Protein AF-A0A820BGX7-F1 (afdb_monomer)

Foldseek 3Di:
DDPVPDDDDDDDPDDDDPPPCQQVCCSVCCVLVVPSDLGAPPPPDPDHDDNVVSLLPSCVDPVNPQQLPPVNVVVSLVVVLVVLLVVQLVVLCPDPCNVVLVVLLVPDDPVNVVVVVVCVVVVNDDPPDSPNVVSVVVSCLRSQCRRPPGPSVVVVLVVVVVVCCVVQNAFPDKDKADDPLLPDPQLVVLLVPDADPVDHDPVPDDDSVVSLVSNVSRVVSLVVSVVVVVVCCCVCCVCVQVVHHWPDKRWDWDQDPSGHIMIIMGTRHPPPQDPVNVVVQCVDPVSVVVVVVVCVVPPDDDPPVPPPPPPPDDDPDDDDDDDD

Sequence (324 aa):
MDIENVYLIPHSSKPINEYFNPKLLTGLYPTLFCYGRGAPEDQSRPVQIKLKEHIRYLLSYNDRRFETSHSFIFVVFNLLQRRDACFHAQLIATKPYFQSSADEILSLNSKDIETALDNNSKRVYNSASNNALNKLLQHIKTIGGRVMGSAYSRTALRTKIHALIYNQGLPGIFLTLNPADIHSPVALYFAGVKIDLDNIQNGQLMDTYKRAEIIASHPVATAKFFHVLITNILDTMIIGGVLGPVKAYFGTVESQGRGSLHLHLLIWLDHDMKPADMKQKIQNADFREKLKAYLEDIIKEDLDEFKDKQVFENLNGIKHFVFI

Solvent-accessible surface area (backbone atoms only — not comparable to full-atom values): 19485 Å² total; per-residue (Å²): 133,83,75,88,80,72,83,84,78,87,82,70,96,65,85,78,70,79,71,97,37,47,58,51,62,25,69,76,33,44,88,80,19,77,81,66,53,89,43,61,68,50,81,87,50,95,67,90,62,58,59,71,60,45,50,56,47,46,45,62,36,92,84,39,68,47,37,60,31,63,68,55,52,53,51,54,51,50,49,51,40,50,50,44,33,51,53,43,45,50,62,49,63,71,38,92,67,30,62,65,54,48,58,41,41,66,69,60,50,72,67,60,52,52,52,52,53,52,29,58,77,68,70,52,84,73,84,81,73,54,63,37,59,51,51,47,51,50,52,50,42,59,28,33,38,67,18,83,90,32,77,35,25,54,50,51,52,52,51,52,53,51,52,46,34,72,74,71,43,75,63,74,42,82,48,74,52,68,72,61,55,63,78,31,70,66,29,40,39,54,54,67,48,93,67,58,85,93,66,75,54,82,88,73,61,70,56,69,66,60,33,40,54,50,48,68,55,23,52,50,28,42,52,49,40,50,50,55,54,51,52,49,45,44,55,57,36,46,69,58,32,75,81,39,57,64,73,48,72,52,75,49,80,46,68,46,100,88,66,52,63,29,37,44,34,40,30,27,59,66,69,87,75,44,75,66,52,51,62,55,47,57,70,39,66,69,53,39,54,52,51,48,55,49,48,64,69,69,66,72,85,85,60,71,90,60,71,82,66,76,75,83,78,90,67,86,93,65,94,74,90,77,87,129

InterPro domains:
  IPR025476 Helitron helicase-like domain [PF14214] (54-267)

pLDDT: mean 85.68, std 14.92, range [28.53, 97.25]

Nearest PDB structures (foldseek):
  5l10-assembly3_F  TM=3.804E-01  e=6.816E+00  Burkholderia cenocepacia J2315

Organism: NCBI:txid392033

Secondary structure (DSSP, 8-state):
--GGG-------SSPPP-TT-TTHHHHH-TTTSTTS---TT-TT-SS---HHHHHHHHHT-TT-TTTS-HHHHHHHHHHHHHHHHHHHHHHHHTSTTHHHHHHHHHT--HHHHHHHHHHHHTT---SS--HHHHHHHHHHHHHHTTSTT-HHHHHHHHHHHHHHHHHH-S-SEEEEE---GGG-HHHHHHTT----SSS--GGGSPPHHHHHHHHHH-HHHHHHHHHHHHHHIIIIIITTTTTS-EEEEEEEEEE-TTS-EEEEEEEEES----HHHHHHHTTSHHHHHHHHHHHHHH-----HHHHS-------TT-------

Radius of gyration: 27.33 Å; Cα contacts (8 Å, |Δi|>4): 264; chains: 1; bounding box: 62×66×70 Å

Structure (mmCIF, N/CA/C/O backbone):
data_AF-A0A820BGX7-F1
#
_entry.id   AF-A0A820BGX7-F1
#
loop_
_atom_site.group_PDB
_atom_site.id
_atom_site.type_symbol
_atom_site.label_atom_id
_atom_site.label_alt_id
_atom_site.label_comp_id
_atom_site.label_asym_id
_atom_site.label_entity_id
_atom_site.label_seq_id
_atom_site.pdbx_PDB_ins_code
_atom_site.Cartn_x
_atom_site.Cartn_y
_atom_site.Cartn_z
_atom_site.occupancy
_atom_site.B_iso_or_equiv
_atom_site.auth_seq_id
_atom_site.auth_comp_id
_atom_site.auth_asym_id
_atom_site.auth_atom_id
_atom_site.pdbx_PDB_model_num
ATOM 1 N N . MET A 1 1 ? 37.227 -29.502 -13.966 1.00 48.91 1 MET A N 1
ATOM 2 C CA . MET A 1 1 ? 36.048 -28.677 -13.635 1.00 48.91 1 MET A CA 1
ATOM 3 C C . MET A 1 1 ? 35.120 -28.785 -14.821 1.00 48.91 1 MET A C 1
ATOM 5 O O . MET A 1 1 ? 35.462 -28.259 -15.873 1.00 48.91 1 MET A O 1
ATOM 9 N N . ASP A 1 2 ? 34.042 -29.551 -14.678 1.00 47.25 2 ASP A N 1
ATOM 10 C CA . ASP A 1 2 ? 33.074 -29.772 -15.751 1.00 47.25 2 ASP A CA 1
ATOM 11 C C . ASP A 1 2 ? 32.394 -28.456 -16.132 1.00 47.25 2 ASP A C 1
ATOM 13 O O . ASP A 1 2 ? 31.824 -27.757 -15.296 1.00 47.25 2 ASP A O 1
ATOM 17 N N . ILE A 1 3 ? 32.491 -28.114 -17.415 1.00 56.34 3 ILE A N 1
ATOM 18 C CA . ILE A 1 3 ? 31.958 -26.885 -18.023 1.00 56.34 3 ILE A CA 1
ATOM 19 C C . ILE A 1 3 ? 30.420 -26.966 -18.179 1.00 56.34 3 ILE A C 1
ATOM 21 O O . ILE A 1 3 ? 29.776 -25.987 -18.542 1.00 56.34 3 ILE A O 1
ATOM 25 N N . GLU A 1 4 ? 29.798 -28.102 -17.848 1.00 59.25 4 GLU A N 1
ATOM 26 C CA . GLU A 1 4 ? 28.379 -28.382 -18.121 1.00 59.25 4 GLU A CA 1
ATOM 27 C C . GLU A 1 4 ? 27.366 -27.571 -17.289 1.00 59.25 4 GLU A C 1
ATOM 29 O O . GLU A 1 4 ? 26.179 -27.614 -17.591 1.00 59.25 4 GLU A O 1
ATOM 34 N N . ASN A 1 5 ? 27.793 -26.772 -16.302 1.00 67.94 5 ASN A N 1
ATOM 35 C CA . ASN A 1 5 ? 26.886 -25.982 -15.451 1.00 67.94 5 ASN A CA 1
ATOM 36 C C . ASN A 1 5 ? 27.262 -24.491 -15.336 1.00 67.94 5 ASN A C 1
ATOM 38 O O . ASN A 1 5 ? 27.080 -23.880 -14.282 1.00 67.94 5 ASN A O 1
ATOM 42 N N . VAL A 1 6 ? 27.789 -23.877 -16.400 1.00 71.50 6 VAL A N 1
ATOM 43 C CA . VAL A 1 6 ? 28.055 -22.426 -16.423 1.00 71.50 6 VAL A CA 1
ATOM 44 C C . VAL A 1 6 ? 26.961 -21.694 -17.201 1.00 71.50 6 VAL A C 1
ATOM 46 O O . VAL A 1 6 ? 26.914 -21.734 -18.429 1.00 71.50 6 VAL A O 1
ATOM 49 N N . TYR A 1 7 ? 26.096 -20.971 -16.486 1.00 68.94 7 TYR A N 1
ATOM 50 C CA . TYR A 1 7 ? 25.137 -20.047 -17.095 1.00 68.94 7 TYR A CA 1
ATOM 51 C C . TYR A 1 7 ? 25.809 -18.693 -17.342 1.00 68.94 7 TYR A C 1
ATOM 53 O O . TYR A 1 7 ? 26.076 -17.938 -16.408 1.00 68.94 7 TYR A O 1
ATOM 61 N N . LEU A 1 8 ? 26.069 -18.364 -18.608 1.00 70.62 8 LEU A N 1
ATOM 62 C CA . LEU A 1 8 ? 26.501 -17.024 -19.001 1.00 70.62 8 LEU A CA 1
ATOM 63 C C . LEU A 1 8 ? 25.273 -16.113 -19.095 1.00 70.62 8 LEU A C 1
ATOM 65 O O . LEU A 1 8 ? 24.414 -16.312 -19.952 1.00 70.62 8 LEU A O 1
ATOM 69 N N . ILE A 1 9 ? 25.200 -15.107 -18.222 1.00 70.31 9 ILE A N 1
ATOM 70 C CA . ILE A 1 9 ? 24.173 -14.059 -18.268 1.00 70.31 9 ILE A CA 1
ATOM 71 C C . ILE A 1 9 ? 24.814 -12.813 -18.899 1.00 70.31 9 ILE A C 1
ATOM 73 O O . ILE A 1 9 ? 25.458 -12.036 -18.191 1.00 70.31 9 ILE A O 1
ATOM 77 N N . PRO A 1 10 ? 24.709 -12.617 -20.226 1.00 71.94 10 PRO A N 1
ATOM 78 C CA . PRO A 1 10 ? 25.295 -11.456 -20.881 1.00 71.94 10 PRO A CA 1
ATOM 79 C C . PRO A 1 10 ? 24.573 -10.177 -20.445 1.00 71.94 10 PRO A C 1
ATOM 81 O O . PRO A 1 10 ? 23.343 -10.120 -20.423 1.00 71.94 10 PRO A O 1
ATOM 84 N N . HIS A 1 11 ? 25.337 -9.127 -20.145 1.00 76.12 11 HIS A N 1
ATOM 85 C CA . HIS A 1 11 ? 24.802 -7.793 -19.884 1.00 76.12 11 HIS A CA 1
ATOM 86 C C . HIS A 1 11 ? 25.172 -6.829 -21.018 1.00 76.12 11 HIS A C 1
ATOM 88 O O . HIS A 1 11 ? 26.242 -6.921 -21.618 1.00 76.12 11 HIS A O 1
ATOM 94 N N . SER A 1 12 ? 24.288 -5.874 -21.305 1.00 82.62 12 SER A N 1
ATOM 95 C CA . SER A 1 12 ? 24.558 -4.766 -22.225 1.00 82.62 12 SER A CA 1
ATOM 96 C C . SER A 1 12 ? 24.722 -3.469 -21.439 1.00 82.62 12 SER A C 1
ATOM 98 O O . SER A 1 12 ? 24.064 -3.277 -20.421 1.00 82.62 12 SER A O 1
ATOM 100 N N . SER A 1 13 ? 25.558 -2.552 -21.929 1.00 88.44 13 SER A N 1
ATOM 101 C CA . SER A 1 13 ? 25.602 -1.171 -21.428 1.00 88.44 13 SER A CA 1
ATOM 102 C C . SER A 1 13 ? 24.375 -0.352 -21.845 1.00 88.44 13 SER A C 1
ATOM 104 O O . SER A 1 13 ? 24.143 0.728 -21.306 1.00 88.44 13 SER A O 1
ATOM 106 N N . LYS A 1 14 ? 23.576 -0.851 -22.800 1.00 88.50 14 LYS A N 1
ATOM 107 C CA . LYS A 1 14 ? 22.331 -0.214 -23.228 1.00 88.50 14 LYS A CA 1
ATOM 108 C C . LYS A 1 14 ? 21.166 -0.731 -22.376 1.00 88.50 14 LYS A C 1
ATOM 110 O O . LYS A 1 14 ? 20.892 -1.933 -22.417 1.00 88.50 14 LYS A O 1
ATOM 115 N N . PRO A 1 15 ? 20.459 0.141 -21.635 1.00 83.69 15 PRO A N 1
ATOM 116 C CA . PRO A 1 15 ? 19.282 -0.272 -20.888 1.00 83.69 15 PRO A CA 1
ATOM 117 C C . PRO A 1 15 ? 18.187 -0.748 -21.847 1.00 83.69 15 PRO A C 1
ATOM 119 O O . PRO A 1 15 ? 17.974 -0.176 -22.918 1.00 83.69 15 PRO A O 1
ATOM 122 N N . ILE A 1 16 ? 17.485 -1.804 -21.451 1.00 85.00 16 ILE A N 1
ATOM 123 C CA . ILE A 1 16 ? 16.357 -2.344 -22.207 1.00 85.00 16 ILE A CA 1
ATOM 124 C C . ILE A 1 16 ? 15.096 -1.552 -21.854 1.00 85.00 16 ILE A C 1
ATOM 126 O O . ILE A 1 16 ? 14.829 -1.281 -20.684 1.00 85.00 16 ILE A O 1
ATOM 130 N N . ASN A 1 17 ? 14.300 -1.210 -22.868 1.00 86.31 17 ASN A N 1
ATOM 131 C CA . ASN A 1 17 ? 12.995 -0.599 -22.651 1.00 86.31 17 ASN A CA 1
ATOM 132 C C . ASN A 1 17 ? 12.029 -1.620 -22.021 1.00 86.31 17 ASN A C 1
ATOM 134 O O . ASN A 1 17 ? 11.875 -2.739 -22.517 1.00 86.31 17 ASN A O 1
ATOM 138 N N . GLU A 1 18 ? 11.384 -1.228 -20.924 1.00 86.50 18 GLU A N 1
ATOM 139 C CA . GLU A 1 18 ? 10.386 -2.047 -20.233 1.00 86.50 18 GLU A CA 1
ATOM 140 C C . GLU A 1 18 ? 8.985 -1.981 -20.855 1.00 86.50 18 GLU A C 1
ATOM 142 O O . GLU A 1 18 ? 8.134 -2.824 -20.565 1.00 86.50 18 GLU A O 1
ATOM 147 N N . TYR A 1 19 ? 8.715 -0.970 -21.679 1.00 85.31 19 TYR A N 1
ATOM 148 C CA . TYR A 1 19 ? 7.462 -0.842 -22.413 1.00 85.31 19 TYR A CA 1
ATOM 149 C C . TYR A 1 19 ? 7.485 -1.739 -23.641 1.00 85.31 19 TYR A C 1
ATOM 151 O O . TYR A 1 19 ? 8.503 -1.850 -24.322 1.00 85.31 19 TYR A O 1
ATOM 159 N N . PHE A 1 20 ? 6.337 -2.355 -23.934 1.00 83.44 20 PHE A N 1
ATOM 160 C CA . PHE A 1 20 ? 6.148 -3.209 -25.112 1.00 83.44 20 PHE A CA 1
ATOM 161 C C . PHE A 1 20 ? 7.163 -4.361 -25.212 1.00 83.44 20 PHE A C 1
ATOM 163 O O . PHE A 1 20 ? 7.453 -4.849 -26.302 1.00 83.44 20 PHE A O 1
ATOM 170 N N . ASN A 1 21 ? 7.689 -4.813 -24.071 1.00 88.94 21 ASN A N 1
ATOM 171 C CA . ASN A 1 21 ? 8.665 -5.890 -23.994 1.00 88.94 21 ASN A CA 1
ATOM 172 C C . ASN A 1 21 ? 8.107 -7.081 -23.193 1.00 88.94 21 ASN A C 1
ATOM 174 O O . ASN A 1 21 ? 8.446 -7.254 -22.019 1.00 88.94 21 ASN A O 1
ATOM 178 N N . PRO A 1 22 ? 7.272 -7.936 -23.815 1.00 86.56 22 PRO A N 1
ATOM 179 C CA . PRO A 1 22 ? 6.656 -9.076 -23.131 1.00 86.56 22 PRO A CA 1
ATOM 180 C C . PRO A 1 22 ? 7.679 -10.123 -22.657 1.00 86.56 22 PRO A C 1
ATOM 182 O O . PRO A 1 22 ? 7.372 -10.943 -21.796 1.00 86.56 22 PRO A O 1
ATOM 185 N N . LYS A 1 23 ? 8.911 -10.091 -23.185 1.00 89.44 23 LYS A N 1
ATOM 186 C CA . LYS A 1 23 ? 9.995 -11.013 -22.815 1.00 89.44 23 LYS A CA 1
ATOM 187 C C . LYS A 1 23 ? 10.830 -10.528 -21.627 1.00 89.44 23 LYS A C 1
ATOM 189 O O . LYS A 1 23 ? 11.696 -11.268 -21.162 1.00 89.44 23 LYS A O 1
ATOM 194 N N . LEU A 1 24 ? 10.594 -9.310 -21.130 1.00 91.44 24 LEU A N 1
ATOM 195 C CA . LEU A 1 24 ? 11.401 -8.715 -20.065 1.00 91.44 24 LEU A CA 1
ATOM 196 C C . LEU A 1 24 ? 11.386 -9.583 -18.801 1.00 91.44 24 LEU A C 1
ATOM 198 O O . LEU A 1 24 ? 12.433 -10.024 -18.340 1.00 91.44 24 LEU A O 1
ATOM 202 N N . LEU A 1 25 ? 10.199 -9.862 -18.255 1.00 93.81 25 LEU A N 1
ATOM 203 C CA . LEU A 1 25 ? 10.081 -10.598 -16.993 1.00 93.81 25 LEU A CA 1
ATOM 204 C C . LEU A 1 25 ? 10.464 -12.075 -17.140 1.00 93.81 25 LEU A C 1
ATOM 206 O O . LEU A 1 25 ? 11.062 -12.630 -16.224 1.00 93.81 25 LEU A O 1
ATOM 210 N N . THR A 1 26 ? 10.198 -12.692 -18.295 1.00 93.81 26 THR A N 1
ATOM 211 C CA . THR A 1 26 ? 10.649 -14.065 -18.568 1.00 93.81 26 THR A CA 1
ATOM 212 C C . THR A 1 26 ? 12.170 -14.166 -18.661 1.00 93.81 26 THR A C 1
ATOM 214 O O . THR A 1 26 ? 12.731 -15.173 -18.251 1.00 93.81 26 THR A O 1
ATOM 217 N N . GLY A 1 27 ? 12.838 -13.130 -19.186 1.00 90.56 27 GLY A N 1
ATOM 218 C CA . GLY A 1 27 ? 14.298 -13.071 -19.271 1.00 90.56 27 GLY A CA 1
ATOM 219 C C . GLY A 1 27 ? 14.973 -12.725 -17.943 1.00 90.56 27 GLY A C 1
ATOM 220 O O . GLY A 1 27 ? 16.037 -13.255 -17.650 1.00 90.56 27 GLY A O 1
ATOM 221 N N . LEU A 1 28 ? 14.349 -11.871 -17.123 1.00 91.38 28 LEU A N 1
ATOM 222 C CA . LEU A 1 28 ? 14.862 -11.504 -15.797 1.00 91.38 28 LEU A CA 1
ATOM 223 C C . LEU A 1 28 ? 14.692 -12.622 -14.761 1.00 91.38 28 LEU A C 1
ATOM 225 O O . LEU A 1 28 ? 15.511 -12.744 -13.855 1.00 91.38 28 LEU A O 1
ATOM 229 N N . TYR A 1 29 ? 13.634 -13.426 -14.885 1.00 94.56 29 TYR A N 1
ATOM 230 C CA . TYR A 1 29 ? 13.277 -14.450 -13.904 1.00 94.56 29 TYR A CA 1
ATOM 231 C C . TYR A 1 29 ? 13.054 -15.820 -14.556 1.00 94.56 29 TYR A C 1
ATOM 233 O O . TYR A 1 29 ? 11.943 -16.357 -14.488 1.00 94.56 29 TYR A O 1
ATOM 241 N N . PRO A 1 30 ? 14.089 -16.429 -15.163 1.00 92.75 30 PRO A N 1
ATOM 242 C CA . PRO A 1 30 ? 13.958 -17.734 -15.810 1.00 92.75 30 PRO A CA 1
ATOM 243 C C . PRO A 1 30 ? 13.528 -18.836 -14.830 1.00 92.75 30 PRO A C 1
ATOM 245 O O . PRO A 1 30 ? 12.822 -19.756 -15.223 1.00 92.75 30 PRO A O 1
ATOM 248 N N . THR A 1 31 ? 13.864 -18.720 -13.542 1.00 92.75 31 THR A N 1
ATOM 249 C CA . THR A 1 31 ? 13.429 -19.656 -12.488 1.00 92.75 31 THR A CA 1
ATOM 250 C C . THR A 1 31 ? 11.962 -19.489 -12.081 1.00 92.75 31 THR A C 1
ATOM 252 O O . THR A 1 31 ? 11.361 -20.425 -11.559 1.00 92.75 31 THR A O 1
ATOM 255 N N . LEU A 1 32 ? 11.358 -18.321 -12.328 1.00 95.94 32 LEU A N 1
ATOM 256 C CA . LEU A 1 32 ? 9.926 -18.088 -12.099 1.00 95.94 32 LEU A CA 1
ATOM 257 C C . LEU A 1 32 ? 9.097 -18.378 -13.357 1.00 95.94 32 LEU A C 1
ATOM 259 O O . LEU A 1 32 ? 7.946 -18.80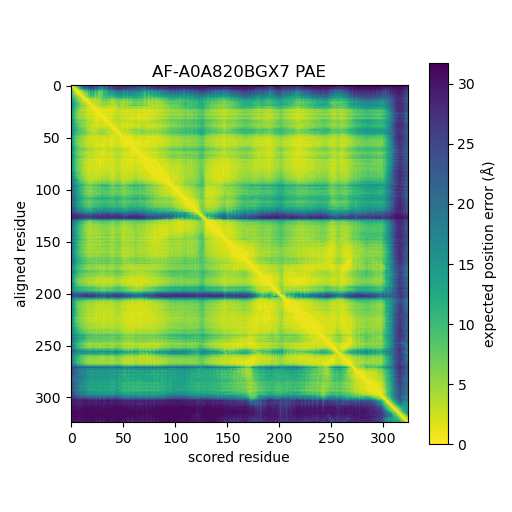2 -13.264 1.00 95.94 32 LEU A O 1
ATOM 263 N N . PHE A 1 33 ? 9.684 -18.188 -14.540 1.00 94.75 33 PHE A N 1
ATOM 264 C CA . PHE A 1 33 ? 9.062 -18.423 -15.842 1.00 94.75 33 PHE A CA 1
ATOM 265 C C . PHE A 1 33 ? 9.834 -19.485 -16.639 1.00 94.75 33 PHE A C 1
ATOM 267 O O . PHE A 1 33 ? 10.311 -19.210 -17.738 1.00 94.75 33 PHE A O 1
ATOM 274 N N . CYS A 1 34 ? 9.921 -20.711 -16.111 1.00 91.25 34 CYS A N 1
ATOM 275 C CA . CYS A 1 34 ? 10.789 -21.786 -16.628 1.00 91.25 34 CYS A CA 1
ATOM 276 C C . CYS A 1 34 ? 10.609 -22.123 -18.117 1.00 91.25 34 CYS A C 1
ATOM 278 O O . CYS A 1 34 ? 11.535 -22.607 -18.758 1.00 91.25 34 CYS A O 1
ATOM 280 N N . TYR A 1 35 ? 9.430 -21.861 -18.683 1.00 90.94 35 TYR A N 1
ATOM 281 C CA . TYR A 1 35 ? 9.126 -22.121 -20.095 1.00 90.94 35 TYR A CA 1
ATOM 282 C C . TYR A 1 35 ? 9.244 -20.879 -20.990 1.00 90.94 35 TYR A C 1
ATOM 284 O O . TYR A 1 35 ? 8.817 -20.910 -22.144 1.00 90.94 35 TYR A O 1
ATOM 292 N N . GLY A 1 36 ? 9.744 -19.756 -20.461 1.00 90.31 36 GLY A N 1
ATOM 293 C CA . GLY A 1 36 ? 9.825 -18.482 -21.179 1.00 90.31 36 GLY A CA 1
ATOM 294 C C . GLY A 1 36 ? 8.457 -17.902 -21.563 1.00 90.31 36 GLY A C 1
ATOM 295 O O . GLY A 1 36 ? 8.355 -17.143 -22.523 1.00 90.31 36 GLY A O 1
ATOM 296 N N . ARG A 1 37 ? 7.391 -18.293 -20.852 1.00 90.62 37 ARG A N 1
ATOM 297 C CA . ARG A 1 37 ? 5.992 -17.916 -21.115 1.00 90.62 37 ARG A CA 1
ATOM 298 C C . ARG A 1 37 ? 5.263 -17.615 -19.811 1.00 90.62 37 ARG A C 1
ATOM 300 O O . ARG A 1 37 ? 5.737 -17.960 -18.731 1.00 90.62 37 ARG A O 1
ATOM 307 N N . GLY A 1 38 ? 4.085 -17.004 -19.917 1.00 90.00 38 GLY A N 1
ATOM 308 C CA . GLY A 1 38 ? 3.211 -16.768 -18.767 1.00 90.00 38 GLY A CA 1
ATOM 309 C C . GLY A 1 38 ? 3.459 -15.448 -18.035 1.00 90.00 38 GLY A C 1
ATOM 310 O O . GLY A 1 38 ? 2.713 -15.140 -17.111 1.00 90.00 38 GLY A O 1
ATOM 311 N N . ALA A 1 39 ? 4.423 -14.637 -18.472 1.00 93.50 39 ALA A N 1
ATOM 312 C CA . ALA A 1 39 ? 4.613 -13.288 -17.951 1.00 93.50 39 ALA A CA 1
ATOM 313 C C . ALA A 1 39 ? 3.440 -12.346 -18.306 1.00 93.50 39 ALA A C 1
ATOM 315 O O . ALA A 1 39 ? 2.635 -12.639 -19.201 1.00 93.50 39 ALA A O 1
ATOM 316 N N . PRO A 1 40 ? 3.310 -11.212 -17.594 1.00 93.19 40 PRO A N 1
ATOM 317 C CA . PRO A 1 40 ? 2.419 -10.127 -17.974 1.00 93.19 40 PRO A CA 1
ATOM 318 C C . PRO A 1 40 ? 2.604 -9.640 -19.406 1.00 93.19 40 PRO A C 1
ATOM 320 O O . PRO A 1 40 ? 3.689 -9.726 -19.966 1.00 93.19 40 PRO A O 1
ATOM 323 N N . GLU A 1 41 ? 1.515 -9.112 -19.972 1.00 89.81 41 GLU A N 1
ATOM 324 C CA . GLU A 1 41 ? 1.500 -8.484 -21.304 1.00 89.81 41 GLU A CA 1
ATOM 325 C C . GLU A 1 41 ? 1.852 -9.425 -22.468 1.00 89.81 41 GLU A C 1
ATOM 327 O O . GLU A 1 41 ? 2.127 -8.974 -23.577 1.00 89.81 41 GLU A O 1
ATOM 332 N N . ASP A 1 42 ? 1.785 -10.737 -22.235 1.00 88.62 42 ASP A N 1
ATOM 333 C CA . ASP A 1 42 ? 1.870 -11.752 -23.278 1.00 88.62 42 ASP A CA 1
ATOM 334 C C . ASP A 1 42 ? 0.713 -11.593 -24.278 1.00 88.62 42 ASP A C 1
ATOM 336 O O . ASP A 1 42 ? -0.451 -11.859 -23.966 1.00 88.62 42 ASP A O 1
ATOM 340 N N . GLN A 1 43 ? 1.060 -11.150 -25.487 1.00 87.00 43 GLN A N 1
ATOM 341 C CA . GLN A 1 43 ? 0.129 -10.880 -26.583 1.00 87.00 43 GLN A CA 1
ATOM 342 C C . GLN A 1 43 ? -0.514 -12.152 -27.151 1.00 87.00 43 GLN A C 1
ATOM 344 O O . GLN A 1 43 ? -1.510 -12.054 -27.858 1.00 87.00 43 GLN A O 1
ATOM 349 N N . SER A 1 44 ? 0.022 -13.339 -26.844 1.00 87.44 44 SER A N 1
ATOM 350 C CA . SER A 1 44 ? -0.564 -14.611 -27.283 1.00 87.44 44 SER A CA 1
ATOM 351 C C . SER A 1 44 ? -1.799 -15.024 -26.474 1.00 87.44 44 SER A C 1
ATOM 353 O O . SER A 1 44 ? -2.489 -15.975 -26.842 1.00 87.44 44 SER A O 1
ATOM 355 N N . ARG A 1 45 ? -2.099 -14.330 -25.366 1.00 88.56 45 ARG A N 1
ATOM 356 C CA . ARG A 1 45 ? -3.251 -14.649 -24.515 1.00 88.56 45 ARG A CA 1
ATOM 357 C C . ARG A 1 45 ? -4.569 -14.305 -25.221 1.00 88.56 45 ARG A C 1
ATOM 359 O O . ARG A 1 45 ? -4.724 -13.168 -25.659 1.00 88.56 45 ARG A O 1
ATOM 366 N N . PRO A 1 46 ? -5.566 -15.215 -25.222 1.00 92.12 46 PRO A N 1
ATOM 367 C CA . PRO A 1 46 ? -6.885 -14.930 -25.795 1.00 92.12 46 PRO A CA 1
ATOM 368 C C . PRO A 1 46 ? -7.613 -13.770 -25.106 1.00 92.12 46 PRO A C 1
ATOM 370 O O . PRO A 1 46 ? -8.364 -13.036 -25.739 1.00 92.12 46 PRO A O 1
ATOM 373 N N . VAL A 1 47 ? -7.390 -13.608 -23.797 1.00 92.75 47 VAL A N 1
ATOM 374 C CA . VAL A 1 47 ? -7.985 -12.545 -22.983 1.00 92.75 47 VAL A CA 1
ATOM 375 C C . VAL A 1 47 ? -6.876 -11.661 -22.437 1.00 92.75 47 VAL A C 1
ATOM 377 O O . VAL A 1 47 ? -5.957 -12.133 -21.761 1.00 92.75 47 VAL A O 1
ATOM 380 N N . GLN A 1 48 ? -6.979 -10.361 -22.706 1.00 91.12 48 GLN A N 1
ATOM 381 C CA . GLN A 1 48 ? -6.043 -9.380 -22.180 1.00 91.12 48 GLN A CA 1
ATOM 382 C C . GLN A 1 48 ? -6.253 -9.202 -20.670 1.00 91.12 48 GLN A C 1
ATOM 384 O O . GLN A 1 48 ? -7.345 -8.874 -20.210 1.00 91.12 48 GLN A O 1
ATOM 389 N N . ILE A 1 49 ? -5.180 -9.370 -19.896 1.00 93.19 49 ILE A N 1
ATOM 390 C CA . ILE A 1 49 ? -5.176 -9.153 -18.445 1.00 93.19 49 ILE A CA 1
ATOM 391 C C . ILE A 1 49 ? -4.377 -7.886 -18.152 1.00 93.19 49 ILE A C 1
ATOM 393 O O . ILE A 1 49 ? -3.251 -7.725 -18.628 1.00 93.19 49 ILE A O 1
ATOM 397 N N . LYS A 1 50 ? -4.942 -6.985 -17.343 1.00 92.94 50 LYS A N 1
ATOM 398 C CA . LYS A 1 50 ? -4.236 -5.781 -16.886 1.00 92.94 50 LYS A CA 1
ATOM 399 C C . LYS A 1 50 ? -2.990 -6.175 -16.090 1.00 92.94 50 LYS A C 1
ATOM 401 O O . LYS A 1 50 ? -3.047 -7.068 -15.248 1.00 92.94 50 LYS A O 1
ATOM 406 N N . LEU A 1 51 ? -1.890 -5.451 -16.293 1.00 92.50 51 LEU A N 1
ATOM 407 C CA . LEU A 1 51 ? -0.604 -5.708 -15.634 1.00 92.50 51 LEU A CA 1
ATOM 408 C C . LEU A 1 51 ? -0.727 -5.885 -14.109 1.00 92.50 51 LEU A C 1
ATOM 410 O O . LEU A 1 51 ? -0.231 -6.872 -13.573 1.00 92.50 51 LEU A O 1
ATOM 414 N N . LYS A 1 52 ? -1.407 -4.952 -13.423 1.00 93.88 52 LYS A N 1
ATOM 415 C CA . LYS A 1 52 ? -1.590 -4.979 -11.959 1.00 93.88 52 LYS A CA 1
ATOM 416 C C . LYS A 1 52 ? -2.331 -6.244 -11.496 1.00 93.88 52 LYS A C 1
ATOM 418 O O . LYS A 1 52 ? -1.888 -6.889 -10.550 1.00 93.88 52 LYS A O 1
ATOM 423 N N . GLU A 1 53 ? -3.385 -6.643 -12.209 1.00 95.44 53 GLU A N 1
ATOM 424 C CA . GLU A 1 53 ? -4.149 -7.862 -11.904 1.00 95.44 53 GLU A CA 1
ATOM 425 C C . GLU A 1 53 ? -3.324 -9.126 -12.129 1.00 95.44 53 GLU A C 1
ATOM 427 O O . GLU A 1 53 ? -3.337 -10.045 -11.313 1.00 95.44 53 GLU A O 1
ATOM 432 N N . HIS A 1 54 ? -2.543 -9.159 -13.207 1.00 95.62 54 HIS A N 1
ATOM 433 C CA . HIS A 1 54 ? -1.695 -10.307 -13.482 1.00 95.62 54 HIS A CA 1
ATOM 434 C C . HIS A 1 54 ? -0.559 -10.433 -12.455 1.00 95.62 54 HIS A C 1
ATOM 436 O O . HIS A 1 54 ? -0.299 -11.530 -11.974 1.00 95.62 54 HIS A O 1
ATOM 442 N N . ILE A 1 55 ? 0.074 -9.329 -12.039 1.00 96.00 55 ILE A N 1
ATOM 443 C CA . ILE A 1 55 ? 1.061 -9.350 -10.945 1.00 96.00 55 ILE A CA 1
ATOM 444 C C . ILE A 1 55 ? 0.417 -9.859 -9.650 1.00 96.00 55 ILE A C 1
ATOM 446 O O . ILE A 1 55 ? 0.988 -10.726 -8.994 1.00 96.00 55 ILE A O 1
ATOM 450 N N . ARG A 1 56 ? -0.787 -9.386 -9.299 1.00 96.25 56 ARG A N 1
ATOM 451 C CA . ARG A 1 56 ? -1.533 -9.872 -8.125 1.00 96.25 56 ARG A CA 1
ATOM 452 C C . ARG A 1 56 ? -1.799 -11.381 -8.197 1.00 96.25 56 ARG A C 1
ATOM 454 O O . ARG A 1 56 ? -1.675 -12.064 -7.178 1.00 96.25 56 ARG A O 1
ATOM 461 N N . TYR A 1 57 ? -2.131 -11.895 -9.382 1.00 95.88 57 TYR A N 1
ATOM 462 C CA . TYR A 1 57 ? -2.266 -13.330 -9.628 1.00 95.88 57 TYR A CA 1
ATOM 463 C C . TYR A 1 57 ? -0.941 -14.076 -9.418 1.00 95.88 57 TYR A C 1
ATOM 465 O O . TYR A 1 57 ? -0.921 -15.053 -8.677 1.00 95.88 57 TYR A O 1
ATOM 473 N N . LEU A 1 58 ? 0.167 -13.599 -9.997 1.00 96.94 58 LEU A N 1
ATOM 474 C CA . LEU A 1 58 ? 1.484 -14.230 -9.841 1.00 96.94 58 LEU A CA 1
ATOM 475 C C . LEU A 1 58 ? 1.932 -14.247 -8.375 1.00 96.94 58 LEU A C 1
ATOM 477 O O . LEU A 1 58 ? 2.346 -15.282 -7.874 1.00 96.94 58 LEU A O 1
ATOM 481 N N . LEU A 1 59 ? 1.763 -13.147 -7.643 1.00 97.19 59 LEU A N 1
ATOM 482 C CA . LEU A 1 59 ? 2.040 -13.098 -6.202 1.00 97.19 59 LEU A CA 1
ATOM 483 C C . LEU A 1 59 ? 1.129 -14.027 -5.381 1.00 97.19 59 LEU A C 1
ATOM 485 O O . LEU A 1 59 ? 1.440 -14.349 -4.244 1.00 97.19 59 LEU A O 1
ATOM 489 N N . SER A 1 60 ? 0.006 -14.470 -5.948 1.00 94.69 60 SER A N 1
ATOM 490 C CA . SER A 1 60 ? -0.925 -15.422 -5.334 1.00 94.69 60 SER A CA 1
ATOM 491 C C . SER A 1 60 ? -0.804 -16.835 -5.900 1.00 94.69 60 SER A C 1
ATOM 493 O O . SER A 1 60 ? -1.702 -17.646 -5.682 1.00 94.69 60 SER A O 1
ATOM 495 N N . TYR A 1 61 ? 0.257 -17.119 -6.653 1.00 94.50 61 TYR A N 1
ATOM 496 C CA . TYR A 1 61 ? 0.432 -18.406 -7.308 1.00 94.50 61 TYR A CA 1
ATOM 497 C C . TYR A 1 61 ? 0.559 -19.536 -6.279 1.00 94.50 61 TYR A C 1
ATOM 499 O O . TYR A 1 61 ? 1.141 -19.353 -5.211 1.00 94.50 61 TYR A O 1
ATOM 507 N N . ASN A 1 62 ? 0.011 -20.707 -6.610 1.00 91.44 62 ASN A N 1
ATOM 508 C CA . ASN A 1 62 ? -0.204 -21.795 -5.650 1.00 91.44 62 ASN A CA 1
ATOM 509 C C . ASN A 1 62 ? 1.083 -22.286 -4.962 1.00 91.44 62 ASN A C 1
ATOM 511 O O . ASN A 1 62 ? 1.073 -22.581 -3.773 1.00 91.44 62 ASN A O 1
ATOM 515 N N . ASP A 1 63 ? 2.190 -22.358 -5.702 1.00 92.88 63 ASP A N 1
ATOM 516 C CA . ASP A 1 63 ? 3.495 -22.802 -5.187 1.00 92.88 63 ASP A CA 1
ATOM 517 C C . ASP A 1 63 ? 4.303 -21.692 -4.487 1.00 92.88 63 ASP A C 1
ATOM 519 O O . ASP A 1 63 ? 5.424 -21.939 -4.048 1.00 92.88 63 ASP A O 1
ATOM 523 N N . ARG A 1 64 ? 3.754 -20.470 -4.398 1.00 93.81 64 ARG A N 1
ATOM 524 C CA . ARG A 1 64 ? 4.346 -19.302 -3.721 1.00 93.81 64 ARG A CA 1
ATOM 525 C C . ARG A 1 64 ? 5.691 -18.822 -4.274 1.00 93.81 64 ARG A C 1
ATOM 527 O O . ARG A 1 64 ? 6.265 -17.881 -3.731 1.00 93.81 64 ARG A O 1
ATOM 534 N N . ARG A 1 65 ? 6.183 -19.357 -5.397 1.00 94.81 65 ARG A N 1
ATOM 535 C CA . ARG A 1 65 ? 7.517 -19.012 -5.933 1.00 94.81 65 ARG A CA 1
ATOM 536 C C . ARG A 1 65 ? 7.717 -17.519 -6.217 1.00 94.81 65 ARG A C 1
ATOM 538 O O . ARG A 1 65 ? 8.832 -17.014 -6.154 1.00 94.81 65 ARG A O 1
ATOM 545 N N . PHE A 1 66 ? 6.641 -16.805 -6.549 1.00 96.88 66 PHE A N 1
ATOM 546 C CA . PHE A 1 66 ? 6.695 -15.366 -6.812 1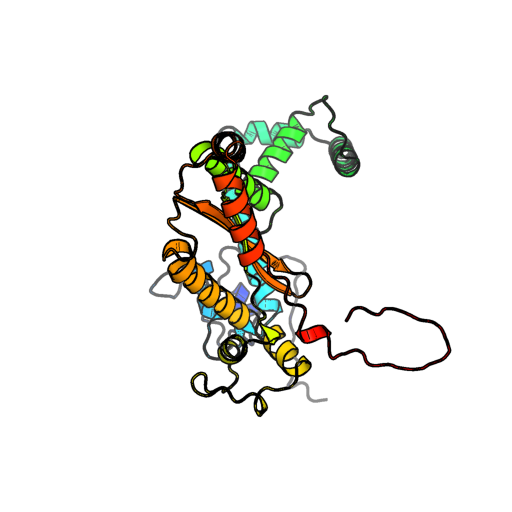.00 96.88 66 PHE A CA 1
ATOM 547 C C . PHE A 1 66 ? 6.669 -14.527 -5.531 1.00 96.88 66 PHE A C 1
ATOM 549 O O . PHE A 1 66 ? 7.314 -13.484 -5.506 1.00 96.88 66 PHE A O 1
ATOM 556 N N . GLU A 1 67 ? 5.945 -14.947 -4.483 1.00 95.25 67 GLU A N 1
ATOM 557 C CA . GLU A 1 67 ? 5.924 -14.195 -3.216 1.00 95.25 67 GLU A CA 1
ATOM 558 C C . GLU A 1 67 ? 7.226 -14.351 -2.427 1.00 95.25 67 GLU A C 1
ATOM 560 O O . GLU A 1 67 ? 7.617 -13.433 -1.714 1.00 95.25 67 GLU A O 1
ATOM 565 N N . THR A 1 68 ? 7.922 -15.478 -2.584 1.00 94.06 68 THR A N 1
ATOM 566 C CA . THR A 1 68 ? 9.214 -15.726 -1.926 1.00 94.06 68 THR A CA 1
ATOM 567 C C . THR A 1 68 ? 10.395 -15.115 -2.692 1.00 94.06 68 THR A C 1
ATOM 569 O O . THR A 1 68 ? 11.499 -14.975 -2.159 1.00 94.06 68 THR A O 1
ATOM 572 N N . SER A 1 69 ? 10.178 -14.678 -3.938 1.00 95.75 69 SER A N 1
ATOM 573 C CA . SER A 1 69 ? 11.176 -13.957 -4.727 1.00 95.75 69 SER A CA 1
ATOM 574 C C . SER A 1 69 ? 11.165 -12.461 -4.395 1.00 95.75 69 SER A C 1
ATOM 576 O O . SER A 1 69 ? 10.488 -11.653 -5.033 1.00 95.75 69 SER A O 1
ATOM 578 N N . HIS A 1 70 ? 11.968 -12.070 -3.405 1.00 91.75 70 HIS A N 1
ATOM 579 C CA . HIS A 1 70 ? 12.096 -10.676 -2.967 1.00 91.75 70 HIS A CA 1
ATOM 580 C C . HIS A 1 70 ? 12.417 -9.717 -4.124 1.00 91.75 70 HIS A C 1
ATOM 582 O O . HIS A 1 70 ? 11.776 -8.677 -4.276 1.00 91.75 70 HIS A O 1
ATOM 588 N N . SER A 1 71 ? 13.377 -10.077 -4.983 1.00 95.56 71 SER A N 1
ATOM 589 C CA . SER A 1 71 ? 13.760 -9.236 -6.120 1.00 95.56 71 SER A CA 1
ATOM 590 C C . SER A 1 71 ? 12.617 -9.064 -7.119 1.00 95.56 71 SER A C 1
ATOM 592 O O . SER A 1 71 ? 12.445 -7.962 -7.633 1.00 95.56 71 SER A O 1
ATOM 594 N N . PHE A 1 72 ? 11.810 -10.104 -7.367 1.00 96.56 72 PHE A N 1
ATOM 595 C CA . PHE A 1 72 ? 10.627 -10.004 -8.222 1.00 96.56 72 PHE A CA 1
ATOM 596 C C . PHE A 1 72 ? 9.651 -8.957 -7.691 1.00 96.56 72 PHE A C 1
ATOM 598 O O . PHE A 1 72 ? 9.269 -8.065 -8.446 1.00 96.56 72 PHE A O 1
ATOM 605 N N . ILE A 1 73 ? 9.319 -9.004 -6.394 1.00 95.94 73 ILE A N 1
ATOM 606 C CA . ILE A 1 73 ? 8.403 -8.049 -5.750 1.00 95.94 73 ILE A CA 1
ATOM 607 C C . ILE A 1 73 ? 8.893 -6.607 -5.934 1.00 95.94 73 ILE A C 1
ATOM 609 O O . ILE A 1 73 ? 8.127 -5.752 -6.384 1.00 95.94 73 ILE A O 1
ATOM 613 N N . PHE A 1 74 ? 10.165 -6.330 -5.636 1.00 95.12 74 PHE A N 1
ATOM 614 C CA . PHE A 1 74 ? 10.714 -4.977 -5.764 1.00 95.12 74 PHE A CA 1
ATOM 615 C C . PHE A 1 74 ? 10.762 -4.496 -7.216 1.00 95.12 74 PHE A C 1
ATOM 617 O O . PHE A 1 74 ? 10.399 -3.350 -7.491 1.00 95.12 74 PHE A O 1
ATOM 624 N N . VAL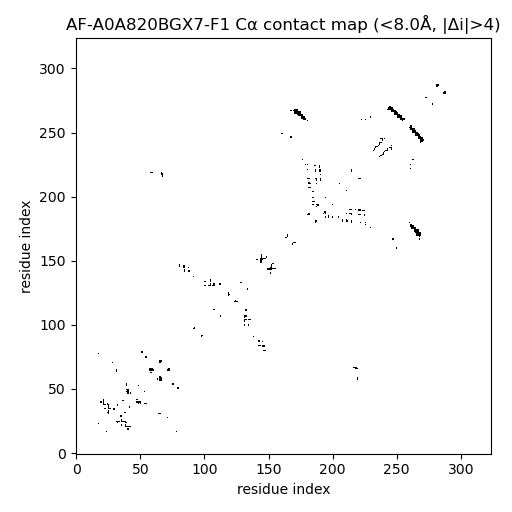 A 1 75 ? 11.160 -5.358 -8.156 1.00 95.38 75 VAL A N 1
ATOM 625 C CA . VAL A 1 75 ? 11.222 -5.004 -9.579 1.00 95.38 75 VAL A CA 1
ATOM 626 C C . VAL A 1 75 ? 9.835 -4.703 -10.128 1.00 95.38 75 VAL A C 1
ATOM 628 O O . VAL A 1 75 ? 9.662 -3.668 -10.775 1.00 95.38 75 VAL A O 1
ATOM 631 N N . VAL A 1 76 ? 8.832 -5.545 -9.852 1.00 95.44 76 VAL A N 1
ATOM 632 C CA . VAL A 1 76 ? 7.471 -5.295 -10.350 1.00 95.44 76 VAL A CA 1
ATOM 633 C C . VAL A 1 76 ? 6.830 -4.092 -9.665 1.00 95.44 76 VAL A C 1
ATOM 635 O O . VAL A 1 76 ? 6.160 -3.311 -10.335 1.00 95.44 76 VAL A O 1
ATOM 638 N N . PHE A 1 77 ? 7.078 -3.871 -8.370 1.00 95.00 77 PHE A N 1
ATOM 639 C CA . PHE A 1 77 ? 6.611 -2.672 -7.672 1.00 95.00 77 PHE A CA 1
ATOM 640 C C . PHE A 1 77 ? 7.201 -1.396 -8.287 1.00 95.00 77 PHE A C 1
ATOM 642 O O . PHE A 1 77 ? 6.470 -0.452 -8.594 1.00 95.00 77 PHE A O 1
ATOM 649 N N . ASN A 1 78 ? 8.510 -1.382 -8.539 1.00 94.25 78 ASN A N 1
ATOM 650 C CA . ASN A 1 78 ? 9.177 -0.230 -9.128 1.00 94.25 78 ASN A CA 1
ATOM 651 C C . ASN A 1 78 ? 8.757 -0.005 -10.591 1.00 94.25 78 ASN A C 1
ATOM 653 O O . ASN A 1 78 ? 8.555 1.137 -10.999 1.00 94.25 78 ASN A O 1
ATOM 657 N N . LEU A 1 79 ? 8.530 -1.081 -11.352 1.00 93.81 79 LEU A N 1
ATOM 658 C CA . LEU A 1 79 ? 7.942 -1.022 -12.692 1.00 93.81 79 LEU A CA 1
ATOM 659 C C . LEU A 1 79 ? 6.551 -0.376 -12.657 1.00 93.81 79 LEU A C 1
ATOM 661 O O . LEU A 1 79 ? 6.269 0.511 -13.460 1.00 93.81 79 LEU A O 1
ATOM 665 N N . LEU A 1 80 ? 5.689 -0.755 -11.708 1.00 93.94 80 LEU A N 1
ATOM 666 C CA . LEU A 1 80 ? 4.371 -0.132 -11.549 1.00 93.94 80 LEU A CA 1
ATOM 667 C C . LEU A 1 80 ? 4.476 1.366 -11.221 1.00 93.94 80 LEU A C 1
ATOM 669 O O . LEU A 1 80 ? 3.772 2.165 -11.836 1.00 93.94 80 LEU A O 1
ATOM 673 N N . GLN A 1 81 ? 5.372 1.759 -10.310 1.00 94.06 81 GLN A N 1
ATOM 674 C CA . GLN A 1 81 ? 5.586 3.169 -9.962 1.00 94.06 81 GLN A CA 1
ATOM 675 C C . GLN A 1 81 ? 6.107 3.994 -11.144 1.00 94.06 81 GLN A C 1
ATOM 677 O O . GLN A 1 81 ? 5.596 5.088 -11.393 1.00 94.06 81 GLN A O 1
ATOM 682 N N . ARG A 1 82 ? 7.097 3.479 -11.887 1.00 92.94 82 ARG A N 1
ATOM 683 C CA . ARG A 1 82 ? 7.618 4.137 -13.094 1.00 92.94 82 ARG A CA 1
ATOM 684 C C . ARG A 1 82 ? 6.539 4.294 -14.152 1.00 92.94 82 ARG A C 1
ATOM 686 O O . ARG A 1 82 ? 6.403 5.375 -14.716 1.00 92.94 82 ARG A O 1
ATOM 693 N N . ARG A 1 83 ? 5.744 3.247 -14.393 1.00 92.50 83 ARG A N 1
ATOM 694 C CA . ARG A 1 83 ? 4.654 3.295 -15.372 1.00 92.50 83 ARG A CA 1
ATOM 695 C C . ARG A 1 83 ? 3.573 4.297 -14.997 1.00 92.50 83 ARG A C 1
ATOM 697 O O . ARG A 1 83 ? 3.165 5.071 -15.858 1.00 92.50 83 ARG A O 1
ATOM 704 N N . ASP A 1 84 ? 3.171 4.350 -13.727 1.00 92.81 84 ASP A N 1
ATOM 705 C CA . ASP A 1 84 ? 2.240 5.377 -13.247 1.00 92.81 84 ASP A CA 1
ATOM 706 C C . ASP A 1 84 ? 2.851 6.789 -13.435 1.00 92.81 84 ASP A C 1
ATOM 708 O O . ASP A 1 84 ? 2.189 7.685 -13.963 1.00 92.81 84 ASP A O 1
ATOM 712 N N . ALA A 1 85 ? 4.134 6.991 -13.105 1.00 93.50 85 ALA A N 1
ATOM 713 C CA . ALA A 1 85 ? 4.816 8.276 -13.289 1.00 93.50 85 ALA A CA 1
ATOM 714 C C . ALA A 1 85 ? 4.881 8.712 -14.764 1.00 93.50 85 ALA A C 1
ATOM 716 O O . ALA A 1 85 ? 4.494 9.833 -15.094 1.00 93.50 85 ALA A O 1
ATOM 717 N N . CYS A 1 86 ? 5.328 7.832 -15.661 1.00 93.44 86 CYS A N 1
ATOM 718 C CA . CYS A 1 86 ? 5.434 8.110 -17.092 1.00 93.44 86 CYS A CA 1
ATOM 719 C C . CYS A 1 86 ? 4.067 8.355 -17.736 1.00 93.44 86 CYS A C 1
ATOM 721 O O . CYS A 1 86 ? 3.928 9.295 -18.513 1.00 93.44 86 CYS A O 1
ATOM 723 N N . PHE A 1 87 ? 3.052 7.553 -17.396 1.00 93.19 87 PHE A N 1
ATOM 724 C CA . PHE A 1 87 ? 1.697 7.741 -17.913 1.00 93.19 87 PHE A CA 1
ATOM 725 C C . PHE A 1 87 ? 1.147 9.119 -17.526 1.00 93.19 87 PHE A C 1
ATOM 727 O O . PHE A 1 87 ? 0.646 9.861 -18.369 1.00 93.19 87 PHE A O 1
ATOM 734 N N . HIS A 1 88 ? 1.296 9.515 -16.261 1.00 93.06 88 HIS A N 1
ATOM 735 C CA . HIS A 1 88 ? 0.837 10.828 -15.816 1.00 93.06 88 HIS A CA 1
ATOM 736 C C . HIS A 1 88 ? 1.688 11.981 -16.360 1.00 93.06 88 HIS A C 1
ATOM 738 O O . HIS A 1 88 ? 1.133 13.037 -16.665 1.00 93.06 88 HIS A O 1
ATOM 744 N N . ALA A 1 89 ? 2.991 11.781 -16.561 1.00 92.88 89 ALA A N 1
ATOM 745 C CA . ALA A 1 89 ? 3.841 12.738 -17.263 1.00 92.88 89 ALA A CA 1
ATOM 746 C C . ALA A 1 89 ? 3.384 12.936 -18.716 1.00 92.88 89 ALA A C 1
ATOM 748 O O . ALA A 1 89 ? 3.236 14.072 -19.158 1.00 92.88 89 ALA A O 1
ATOM 749 N N . GLN A 1 90 ? 3.069 11.854 -19.432 1.00 93.94 90 GLN A N 1
ATOM 750 C CA . GLN A 1 90 ? 2.538 11.907 -20.795 1.00 93.94 90 GLN A CA 1
ATOM 751 C C . GLN A 1 90 ? 1.204 12.667 -20.855 1.00 93.94 90 GLN A C 1
ATOM 753 O O . GLN A 1 90 ? 0.991 13.491 -21.744 1.00 93.94 90 GLN A O 1
ATOM 758 N N . LEU A 1 91 ? 0.306 12.445 -19.890 1.00 92.94 91 LEU A N 1
ATOM 759 C CA . LEU A 1 91 ? -0.967 13.172 -19.812 1.00 92.94 91 LEU A CA 1
ATOM 760 C C . LEU A 1 91 ? -0.796 14.683 -19.605 1.00 92.94 91 LEU A C 1
ATOM 762 O O . LEU A 1 91 ? -1.656 15.449 -20.034 1.00 92.94 91 LEU A O 1
ATOM 766 N N . ILE A 1 92 ? 0.279 15.112 -18.940 1.00 91.00 92 ILE A N 1
ATOM 767 C CA . ILE A 1 92 ? 0.630 16.532 -18.809 1.00 91.00 92 ILE A CA 1
ATOM 768 C C . ILE A 1 92 ? 1.282 17.031 -20.100 1.00 91.00 92 ILE A C 1
ATOM 770 O O . ILE A 1 92 ? 0.891 18.079 -20.603 1.00 91.00 92 ILE A O 1
ATOM 774 N N . ALA A 1 93 ? 2.214 16.258 -20.664 1.00 91.81 93 ALA A N 1
ATOM 775 C CA . ALA A 1 93 ? 2.950 16.611 -21.876 1.00 91.81 93 ALA A CA 1
ATOM 776 C C . ALA A 1 93 ? 2.050 16.789 -23.110 1.00 91.81 93 ALA A C 1
ATOM 778 O O . ALA A 1 93 ? 2.362 17.556 -24.013 1.00 91.81 93 ALA A O 1
ATOM 779 N N . THR A 1 94 ? 0.907 16.104 -23.137 1.00 93.12 94 THR A N 1
ATOM 780 C CA . THR A 1 94 ? -0.093 16.190 -24.214 1.00 93.12 94 THR A CA 1
ATOM 781 C C . THR A 1 94 ? -1.034 17.392 -24.093 1.00 93.12 94 THR A C 1
ATOM 783 O O . THR A 1 94 ? -1.902 17.580 -24.945 1.00 93.12 94 THR A O 1
ATOM 786 N N . LYS A 1 95 ? -0.914 18.216 -23.044 1.00 92.00 95 LYS A N 1
ATOM 787 C CA . LYS A 1 95 ? -1.764 19.401 -22.878 1.00 92.00 95 LYS A CA 1
ATOM 788 C C . LYS A 1 95 ? -1.303 20.548 -23.785 1.00 92.00 95 LYS A C 1
ATOM 790 O O . LYS A 1 95 ? -0.101 20.772 -23.887 1.00 92.00 95 LYS A O 1
ATOM 795 N N . PRO A 1 96 ? -2.226 21.350 -24.358 1.00 92.56 96 PRO A N 1
ATOM 796 C CA . PRO A 1 96 ? -1.862 22.458 -25.252 1.00 92.56 96 PRO A CA 1
ATOM 797 C C . PRO A 1 96 ? -0.901 23.482 -24.632 1.00 92.56 96 PRO A C 1
ATOM 799 O O . PRO A 1 96 ? -0.057 24.042 -25.319 1.00 92.56 96 PRO A O 1
ATOM 802 N N . TYR A 1 97 ? -1.006 23.707 -23.320 1.00 88.00 97 TYR A N 1
ATOM 803 C CA . TYR A 1 97 ? -0.161 24.640 -22.571 1.00 88.00 97 TYR A CA 1
ATOM 804 C C . TYR A 1 97 ? 1.177 24.036 -22.113 1.00 88.00 97 TYR A C 1
ATOM 806 O O . TYR A 1 97 ? 1.924 24.688 -21.388 1.00 88.00 97 TYR A O 1
ATOM 814 N N . PHE A 1 98 ? 1.478 22.776 -22.446 1.00 90.69 98 PHE A N 1
ATOM 815 C CA . PHE A 1 98 ? 2.699 22.140 -21.958 1.00 90.69 98 PHE A CA 1
ATOM 816 C C . PHE A 1 98 ? 3.955 22.768 -22.553 1.00 90.69 98 PHE A C 1
ATOM 818 O O . PHE A 1 98 ? 4.917 22.945 -21.816 1.00 90.69 98 PHE A O 1
ATOM 825 N N . GLN A 1 99 ? 3.939 23.138 -23.839 1.00 91.19 99 GLN A N 1
ATOM 826 C CA . GLN A 1 99 ? 5.127 23.674 -24.506 1.00 91.19 99 GLN A CA 1
ATOM 827 C C . GLN A 1 99 ? 5.633 24.950 -23.826 1.00 91.19 99 GLN A C 1
ATOM 829 O O . GLN A 1 99 ? 6.799 25.016 -23.462 1.00 91.19 99 GLN A O 1
ATOM 834 N N . SER A 1 100 ? 4.747 25.909 -23.544 1.00 90.06 100 SER A N 1
ATOM 835 C CA . SER A 1 100 ? 5.131 27.136 -22.836 1.00 90.06 100 SER A CA 1
ATOM 836 C C . SER A 1 100 ? 5.660 26.850 -21.430 1.00 90.06 100 SER A C 1
ATOM 838 O O . SER A 1 100 ? 6.672 27.409 -21.017 1.00 90.06 100 SER A O 1
ATOM 840 N N . SER A 1 101 ? 5.027 25.926 -20.700 1.00 88.94 101 SER A N 1
ATOM 841 C CA . SER A 1 101 ? 5.539 25.483 -19.401 1.00 88.94 101 SER A CA 1
ATOM 842 C C . SER A 1 101 ? 6.899 24.787 -19.510 1.00 88.94 101 SER A C 1
ATOM 844 O O . SER A 1 101 ? 7.717 24.935 -18.609 1.00 88.94 101 SER A O 1
ATOM 846 N N . ALA A 1 102 ? 7.149 24.020 -20.573 1.00 90.94 102 ALA A N 1
ATOM 847 C CA . ALA A 1 102 ? 8.421 23.347 -20.807 1.00 90.94 102 ALA A CA 1
ATOM 848 C C . ALA A 1 102 ? 9.531 24.356 -21.123 1.00 90.94 102 ALA A C 1
ATOM 850 O O . ALA A 1 102 ? 10.599 24.260 -20.527 1.00 90.94 102 ALA A O 1
ATOM 851 N N . ASP A 1 103 ? 9.260 25.348 -21.973 1.00 92.38 103 ASP A N 1
ATOM 852 C CA . ASP A 1 103 ? 10.208 26.414 -22.317 1.00 92.38 103 ASP A CA 1
ATOM 853 C C . ASP A 1 103 ? 10.616 27.224 -21.075 1.00 92.38 103 ASP A C 1
ATOM 855 O O . ASP A 1 103 ? 11.793 27.513 -20.868 1.00 92.38 103 ASP A O 1
ATOM 859 N N . GLU A 1 104 ? 9.661 27.519 -20.188 1.00 89.88 104 GLU A N 1
ATOM 860 C CA . GLU A 1 104 ? 9.951 28.166 -18.904 1.00 89.88 104 GLU A CA 1
ATOM 861 C C . GLU A 1 104 ? 10.756 27.267 -17.962 1.00 89.88 104 GLU A C 1
ATOM 863 O O . GLU A 1 104 ? 11.670 27.731 -17.292 1.00 89.88 104 GLU A O 1
ATOM 868 N N . ILE A 1 105 ? 10.461 25.968 -17.901 1.00 90.44 105 ILE A N 1
ATOM 869 C CA . ILE A 1 105 ? 11.250 25.035 -17.085 1.00 90.44 105 ILE A CA 1
ATOM 870 C C . ILE A 1 105 ? 12.683 24.916 -17.628 1.00 90.44 105 ILE A C 1
ATOM 872 O O . ILE A 1 105 ? 13.620 24.822 -16.838 1.00 90.44 105 ILE A O 1
ATOM 876 N N . LEU A 1 106 ? 12.871 24.964 -18.951 1.00 92.50 106 LEU A N 1
ATOM 877 C CA . LEU A 1 106 ? 14.187 24.939 -19.597 1.00 92.50 106 LEU A CA 1
ATOM 878 C C . LEU A 1 106 ? 15.026 26.189 -19.306 1.00 92.50 106 LEU A C 1
ATOM 880 O O . LEU A 1 106 ? 16.246 26.130 -19.435 1.00 92.50 106 LEU A O 1
ATOM 884 N N . SER A 1 107 ? 14.412 27.301 -18.886 1.00 91.50 107 SER A N 1
ATOM 885 C CA . SER A 1 107 ? 15.155 28.501 -18.492 1.00 91.50 107 SER A CA 1
ATOM 886 C C . SER A 1 107 ? 15.808 28.390 -17.108 1.00 91.50 107 SER A C 1
ATOM 888 O O . SER A 1 107 ? 16.550 29.290 -16.718 1.00 91.50 107 SER A O 1
ATOM 890 N N . LEU A 1 108 ? 15.515 27.333 -16.340 1.00 91.31 108 LEU A N 1
ATOM 891 C CA . LEU A 1 108 ? 16.122 27.100 -15.029 1.00 91.31 108 LEU A CA 1
ATOM 892 C C . LEU A 1 108 ? 17.590 26.691 -15.171 1.00 91.31 108 LEU A C 1
ATOM 894 O O . LEU A 1 108 ? 17.939 25.835 -15.981 1.00 91.31 108 LEU A O 1
ATOM 898 N N . ASN A 1 109 ? 18.444 27.256 -14.322 1.00 89.62 109 ASN A N 1
ATOM 899 C CA . ASN A 1 109 ? 19.850 26.864 -14.218 1.00 89.62 109 ASN A CA 1
ATOM 900 C C . ASN A 1 109 ? 20.124 26.092 -12.914 1.00 89.62 109 ASN A C 1
ATOM 902 O O . ASN A 1 109 ? 19.296 26.046 -12.003 1.00 89.62 109 ASN A O 1
ATOM 906 N N . SER A 1 110 ? 21.314 25.495 -12.798 1.00 89.31 110 SER A N 1
ATOM 907 C CA . SER A 1 110 ? 21.701 24.707 -11.617 1.00 89.31 110 SER A CA 1
ATOM 908 C C . SER A 1 110 ? 21.611 25.498 -10.309 1.00 89.31 110 SER A C 1
ATOM 910 O O . SER A 1 110 ? 21.187 24.948 -9.296 1.00 89.31 110 SER A O 1
ATOM 912 N N . LYS A 1 111 ? 21.925 26.800 -10.330 1.00 88.19 111 LYS A N 1
ATOM 913 C CA . LYS A 1 111 ? 21.888 27.663 -9.143 1.00 88.19 111 LYS A CA 1
ATOM 914 C C . LYS A 1 111 ? 20.459 27.891 -8.642 1.00 88.19 111 LYS A C 1
ATOM 916 O O . LYS A 1 111 ? 20.247 27.947 -7.430 1.00 88.19 111 LYS A O 1
ATOM 921 N N . ASP A 1 112 ? 19.480 27.978 -9.545 1.00 86.50 112 ASP A N 1
ATOM 922 C CA . ASP A 1 112 ? 18.059 28.057 -9.178 1.00 86.50 112 ASP A CA 1
ATOM 923 C C . ASP A 1 112 ? 17.617 26.796 -8.424 1.00 86.50 112 ASP A C 1
ATOM 925 O O . ASP A 1 112 ? 16.922 26.880 -7.409 1.00 86.50 112 ASP A O 1
ATOM 929 N N . ILE A 1 113 ? 18.057 25.625 -8.897 1.00 86.56 113 ILE A N 1
ATOM 930 C CA . ILE A 1 113 ? 17.742 24.329 -8.287 1.00 86.56 113 ILE A CA 1
ATOM 931 C C . ILE A 1 113 ? 18.444 24.168 -6.935 1.00 86.56 113 ILE A C 1
ATOM 933 O O . ILE A 1 113 ? 17.795 23.798 -5.958 1.00 86.56 113 ILE A O 1
ATOM 937 N N . GLU A 1 114 ? 19.735 24.486 -6.844 1.00 87.38 114 GLU A N 1
ATOM 938 C CA . GLU A 1 114 ? 20.498 24.444 -5.588 1.00 87.38 114 GLU A CA 1
ATOM 939 C C . GLU A 1 114 ? 19.869 25.349 -4.527 1.00 87.38 114 GLU A C 1
ATOM 941 O O . GLU A 1 114 ? 19.604 24.913 -3.407 1.00 87.38 114 GLU A O 1
ATOM 946 N N . THR A 1 115 ? 19.515 26.580 -4.907 1.00 83.75 115 THR A N 1
ATOM 947 C CA . THR A 1 115 ? 18.838 27.530 -4.015 1.00 83.75 115 THR A CA 1
ATOM 948 C C . THR A 1 115 ? 17.487 26.984 -3.542 1.00 83.75 115 THR A C 1
ATOM 950 O O . THR A 1 115 ? 17.119 27.141 -2.376 1.00 83.75 115 THR A O 1
ATOM 953 N N . ALA A 1 116 ? 16.731 26.319 -4.422 1.00 82.19 116 ALA A N 1
ATOM 954 C CA . ALA A 1 116 ? 15.465 25.686 -4.062 1.00 82.19 116 ALA A CA 1
ATOM 955 C C . ALA A 1 116 ? 15.644 24.545 -3.047 1.00 82.19 116 ALA A C 1
ATOM 957 O O . ALA A 1 116 ? 14.863 24.439 -2.098 1.00 82.19 116 ALA A O 1
ATOM 958 N N . LEU A 1 117 ? 16.668 23.708 -3.232 1.00 83.44 117 LEU A N 1
ATOM 959 C CA . LEU A 1 117 ? 16.999 22.605 -2.327 1.00 83.44 117 LEU A CA 1
ATOM 960 C C . LEU A 1 117 ? 17.435 23.122 -0.950 1.00 83.44 117 LEU A C 1
ATOM 962 O O . LEU A 1 117 ? 16.938 22.633 0.068 1.00 83.44 117 LEU A O 1
ATOM 966 N N . ASP A 1 118 ? 18.281 24.151 -0.915 1.00 84.31 118 ASP A N 1
ATOM 967 C CA . ASP A 1 118 ? 18.742 24.801 0.315 1.00 84.31 118 ASP A CA 1
ATOM 968 C C . ASP A 1 118 ? 17.606 25.466 1.097 1.00 84.31 118 ASP A C 1
ATOM 970 O O . ASP A 1 118 ? 17.534 25.364 2.323 1.00 84.31 118 ASP A O 1
ATOM 974 N N . ASN A 1 119 ? 16.681 26.135 0.408 1.00 81.38 119 ASN A N 1
ATOM 975 C CA . ASN A 1 119 ? 15.522 26.738 1.066 1.00 81.38 119 ASN A CA 1
ATOM 976 C C . ASN A 1 119 ? 14.593 25.667 1.655 1.00 81.38 119 ASN A C 1
ATOM 978 O O . ASN A 1 119 ? 14.077 25.835 2.762 1.00 81.38 119 ASN A O 1
ATOM 982 N N . ASN A 1 120 ? 14.410 24.548 0.947 1.00 77.19 120 ASN A N 1
ATOM 983 C CA . ASN A 1 120 ? 13.587 23.435 1.413 1.00 77.19 120 ASN A CA 1
ATOM 984 C C . ASN A 1 120 ? 14.211 22.750 2.643 1.00 77.19 120 ASN A C 1
ATOM 986 O O . ASN A 1 120 ? 13.516 22.521 3.635 1.00 77.19 120 ASN A O 1
ATOM 990 N N . SER A 1 121 ? 15.528 22.512 2.636 1.00 79.25 121 SER A N 1
ATOM 991 C CA . SER A 1 121 ? 16.239 21.921 3.780 1.00 79.25 121 SER A CA 1
ATOM 992 C C . SER A 1 121 ? 16.177 22.813 5.026 1.00 79.25 121 SER A C 1
ATOM 994 O O . SER A 1 121 ? 15.948 22.318 6.130 1.00 79.25 121 SER A O 1
ATOM 996 N N . LYS A 1 122 ? 16.275 24.136 4.848 1.00 81.81 122 LYS A N 1
ATOM 997 C CA . LYS A 1 122 ? 16.188 25.131 5.930 1.00 81.81 122 LYS A CA 1
ATOM 998 C C . LYS A 1 122 ? 14.749 25.497 6.329 1.00 81.81 122 LYS A C 1
ATOM 1000 O O . LYS A 1 122 ? 14.569 26.290 7.249 1.00 81.81 122 LYS A O 1
ATOM 1005 N N . ARG A 1 123 ? 13.722 24.944 5.663 1.00 75.75 123 ARG A N 1
ATOM 1006 C CA . ARG A 1 123 ? 12.295 25.315 5.816 1.00 75.75 123 ARG A CA 1
ATOM 1007 C C . ARG A 1 123 ? 12.036 26.824 5.670 1.00 75.75 123 ARG A C 1
ATOM 1009 O O . ARG A 1 123 ? 11.120 27.366 6.290 1.00 75.75 123 ARG A O 1
ATOM 1016 N N . VAL A 1 124 ? 12.837 27.502 4.850 1.00 69.38 124 VAL A N 1
ATOM 1017 C CA . VAL A 1 124 ? 12.698 28.935 4.575 1.00 69.38 124 VAL A CA 1
ATOM 1018 C C . VAL A 1 124 ? 11.714 29.113 3.424 1.00 69.38 124 VAL A C 1
ATOM 1020 O O . VAL A 1 124 ? 11.978 28.718 2.289 1.00 69.38 124 VAL A O 1
ATOM 1023 N N . TYR A 1 125 ? 10.565 29.718 3.715 1.00 58.78 125 TYR A N 1
ATOM 1024 C CA . TYR A 1 125 ? 9.575 30.077 2.704 1.00 58.78 125 TYR A CA 1
ATOM 1025 C C . TYR A 1 125 ? 9.922 31.452 2.130 1.00 58.78 125 TYR A C 1
ATOM 1027 O O . TYR A 1 125 ? 9.546 32.480 2.688 1.00 58.78 125 TYR A O 1
ATOM 1035 N N . ASN A 1 126 ? 10.662 31.478 1.022 1.00 58.28 126 ASN A N 1
ATOM 1036 C CA . ASN A 1 126 ? 10.934 32.726 0.313 1.00 58.28 126 ASN A CA 1
ATOM 1037 C C . ASN A 1 126 ? 9.691 33.200 -0.456 1.00 58.28 126 ASN A C 1
ATOM 1039 O O . ASN A 1 126 ? 9.058 32.427 -1.174 1.00 58.28 126 ASN A O 1
ATOM 1043 N N . SER A 1 127 ? 9.367 34.489 -0.329 1.00 52.94 127 SER A N 1
ATOM 1044 C CA . SER A 1 127 ? 8.280 35.163 -1.057 1.00 52.94 127 SER A CA 1
ATOM 1045 C C . SER A 1 127 ? 8.655 35.546 -2.496 1.00 52.94 127 SER A C 1
ATOM 1047 O O . SER A 1 127 ? 7.771 35.786 -3.318 1.00 52.94 127 SER A O 1
ATOM 1049 N N . ALA A 1 128 ? 9.952 35.571 -2.828 1.00 56.75 128 ALA A N 1
ATOM 1050 C CA . ALA A 1 128 ? 10.444 35.780 -4.187 1.00 56.75 128 ALA A CA 1
ATOM 1051 C C . ALA A 1 128 ? 10.227 34.507 -5.027 1.00 56.75 128 ALA A C 1
ATOM 1053 O O . ALA A 1 128 ? 11.054 33.596 -5.062 1.00 56.75 128 ALA A O 1
ATOM 1054 N N . SER A 1 129 ? 9.059 34.434 -5.663 1.00 65.56 129 SER A N 1
ATOM 1055 C CA . SER A 1 129 ? 8.627 33.323 -6.513 1.00 65.56 129 SER A CA 1
ATOM 1056 C C . SER A 1 129 ? 9.446 33.265 -7.805 1.00 65.56 129 SER A C 1
ATOM 1058 O O . SER A 1 129 ? 9.222 34.059 -8.718 1.00 65.56 129 SER A O 1
ATOM 1060 N N . ASN A 1 130 ? 10.351 32.289 -7.934 1.00 82.25 130 ASN A N 1
ATOM 1061 C CA . ASN A 1 130 ? 10.807 31.866 -9.258 1.00 82.25 130 ASN A CA 1
ATOM 1062 C C . ASN A 1 130 ? 9.647 31.100 -9.926 1.00 82.25 130 ASN A C 1
ATOM 1064 O O . ASN A 1 130 ? 9.313 29.978 -9.538 1.00 82.25 130 ASN A O 1
ATOM 1068 N N . ASN A 1 131 ? 8.997 31.731 -10.906 1.00 85.00 131 ASN A N 1
ATOM 1069 C CA . ASN A 1 131 ? 7.813 31.179 -11.570 1.00 85.00 131 ASN A CA 1
ATOM 1070 C C . ASN A 1 131 ? 8.109 29.871 -12.313 1.00 85.00 131 ASN A C 1
ATOM 1072 O O . ASN A 1 131 ? 7.304 28.942 -12.236 1.00 85.00 131 ASN A O 1
ATOM 1076 N N . ALA A 1 132 ? 9.269 29.769 -12.966 1.00 89.25 132 ALA A N 1
ATOM 1077 C CA . ALA A 1 132 ? 9.699 28.552 -13.645 1.00 89.25 132 ALA A CA 1
ATOM 1078 C C . ALA A 1 132 ? 9.898 27.397 -12.649 1.00 89.25 132 ALA A C 1
ATOM 1080 O O . ALA A 1 132 ? 9.405 26.288 -12.864 1.00 89.25 132 ALA A O 1
ATOM 1081 N N . LEU A 1 133 ? 10.521 27.673 -11.498 1.00 87.31 133 LEU A N 1
ATOM 1082 C CA . LEU A 1 133 ? 10.695 26.695 -10.422 1.00 87.31 133 LEU A CA 1
ATOM 1083 C C . LEU A 1 133 ? 9.344 26.248 -9.849 1.00 87.31 133 LEU A C 1
ATOM 1085 O O . LEU A 1 133 ? 9.109 25.056 -9.649 1.00 87.31 133 LEU A O 1
ATOM 1089 N N . ASN A 1 134 ? 8.426 27.187 -9.620 1.00 85.62 134 ASN A N 1
ATOM 1090 C CA . ASN A 1 134 ? 7.084 26.869 -9.142 1.00 85.62 134 ASN A CA 1
ATOM 1091 C C . ASN A 1 134 ? 6.303 26.017 -10.150 1.00 85.62 134 ASN A C 1
ATOM 1093 O O . ASN A 1 134 ? 5.620 25.077 -9.741 1.00 85.62 134 ASN A O 1
ATOM 1097 N N . LYS A 1 135 ? 6.441 26.273 -11.456 1.00 88.62 135 LYS A N 1
ATOM 1098 C CA . LYS A 1 135 ? 5.866 25.421 -12.511 1.00 88.62 135 LYS A CA 1
ATOM 1099 C C . LYS A 1 135 ? 6.469 24.019 -12.511 1.00 88.62 135 LYS A C 1
ATOM 1101 O O . LYS A 1 135 ? 5.716 23.044 -12.546 1.00 88.62 135 LYS A O 1
ATOM 1106 N N . LEU A 1 136 ? 7.791 23.899 -12.378 1.00 89.56 136 LEU A N 1
ATOM 1107 C CA . LEU A 1 136 ? 8.460 22.604 -12.233 1.00 89.56 136 LEU A CA 1
ATOM 1108 C C . LEU A 1 136 ? 7.908 21.824 -11.029 1.00 89.56 136 LEU A C 1
ATOM 1110 O O . LEU A 1 136 ? 7.476 20.679 -11.171 1.00 89.56 136 LEU A O 1
ATOM 1114 N N . LEU A 1 137 ? 7.849 22.451 -9.850 1.00 88.00 137 LEU A N 1
ATOM 1115 C CA . LEU A 1 137 ? 7.324 21.828 -8.632 1.00 88.00 137 LEU A CA 1
ATOM 1116 C C . LEU A 1 137 ? 5.841 21.452 -8.758 1.00 88.00 137 LEU A C 1
ATOM 1118 O O . LEU A 1 137 ? 5.432 20.407 -8.249 1.00 88.00 137 LEU A O 1
ATOM 1122 N N . GLN A 1 138 ? 5.035 22.256 -9.455 1.00 88.62 138 GLN A N 1
ATOM 1123 C CA . GLN A 1 138 ? 3.636 21.939 -9.765 1.00 88.62 138 GLN A CA 1
ATOM 1124 C C . GLN A 1 138 ? 3.521 20.690 -10.649 1.00 88.62 138 GLN A C 1
ATOM 1126 O O . GLN A 1 138 ? 2.710 19.807 -10.353 1.00 88.62 138 GLN A O 1
ATOM 1131 N N . HIS A 1 139 ? 4.347 20.561 -11.693 1.00 89.44 139 HIS A N 1
ATOM 1132 C CA . HIS A 1 139 ? 4.384 19.358 -12.531 1.00 89.44 139 HIS A CA 1
ATOM 1133 C C . HIS A 1 139 ? 4.812 18.124 -11.725 1.00 89.44 139 HIS A C 1
ATOM 1135 O O . HIS A 1 139 ? 4.111 17.109 -11.745 1.00 89.44 139 HIS A O 1
ATOM 1141 N N . ILE A 1 140 ? 5.891 18.230 -10.941 1.00 89.88 140 ILE A N 1
ATOM 1142 C CA . ILE A 1 140 ? 6.375 17.150 -10.066 1.00 89.88 140 ILE A CA 1
ATOM 1143 C C . ILE A 1 140 ? 5.286 16.731 -9.072 1.00 89.88 140 ILE A C 1
ATOM 1145 O O . ILE A 1 140 ? 5.017 15.540 -8.917 1.00 89.88 140 ILE A O 1
ATOM 1149 N N . LYS A 1 141 ? 4.608 17.692 -8.433 1.00 89.81 141 LYS A N 1
ATOM 1150 C CA . LYS A 1 141 ? 3.501 17.431 -7.506 1.00 89.81 141 LYS A CA 1
ATOM 1151 C C . LYS A 1 141 ? 2.333 16.726 -8.190 1.00 89.81 141 LYS A C 1
ATOM 1153 O O . LYS A 1 141 ? 1.764 15.797 -7.618 1.00 89.81 141 LYS A O 1
ATOM 1158 N N . THR A 1 142 ? 1.979 17.154 -9.399 1.00 89.69 142 THR A N 1
ATOM 1159 C CA . THR A 1 142 ? 0.854 16.595 -10.161 1.00 89.69 142 THR A CA 1
ATOM 1160 C C . THR A 1 142 ? 1.116 15.141 -10.550 1.00 89.69 142 THR A C 1
ATOM 1162 O O . THR A 1 142 ? 0.262 14.285 -10.316 1.00 89.69 142 THR A O 1
ATOM 1165 N N . ILE A 1 143 ? 2.309 14.847 -11.079 1.00 92.00 143 ILE A N 1
ATOM 1166 C CA . ILE A 1 143 ? 2.723 13.484 -11.450 1.00 92.00 143 ILE A CA 1
ATOM 1167 C C . ILE A 1 143 ? 2.877 12.634 -10.190 1.00 92.00 143 ILE A C 1
ATOM 1169 O O . ILE A 1 143 ? 2.259 11.577 -10.055 1.00 92.00 143 ILE A O 1
ATOM 1173 N N . GLY A 1 144 ? 3.655 13.128 -9.225 1.00 92.12 144 GLY A N 1
ATOM 1174 C CA . GLY A 1 144 ? 3.944 12.434 -7.979 1.00 92.12 144 GLY A CA 1
ATOM 1175 C C . GLY A 1 144 ? 2.682 12.096 -7.193 1.00 92.12 144 GLY A C 1
ATOM 1176 O O . GLY A 1 144 ? 2.616 11.026 -6.599 1.00 92.12 144 GLY A O 1
ATOM 1177 N N . GLY A 1 145 ? 1.642 12.936 -7.238 1.00 91.19 145 GLY A N 1
ATOM 1178 C CA . GLY A 1 145 ? 0.360 12.690 -6.569 1.00 91.19 145 GLY A CA 1
ATOM 1179 C C . GLY A 1 145 ? -0.332 11.385 -6.976 1.00 91.19 145 GLY A C 1
ATOM 1180 O O . GLY A 1 145 ? -1.179 10.887 -6.236 1.00 91.19 145 GLY A O 1
ATOM 1181 N N . ARG A 1 146 ? 0.041 10.815 -8.127 1.00 91.50 146 ARG A N 1
ATOM 1182 C CA . ARG A 1 146 ? -0.486 9.551 -8.652 1.00 91.50 146 ARG A CA 1
ATOM 1183 C C . ARG A 1 146 ? 0.448 8.358 -8.455 1.00 91.50 146 ARG A C 1
ATOM 1185 O O . ARG A 1 146 ? 0.016 7.225 -8.636 1.00 91.50 146 ARG A O 1
ATOM 1192 N N . VAL A 1 147 ? 1.694 8.596 -8.054 1.00 92.62 147 VAL A N 1
ATOM 1193 C CA . VAL A 1 147 ? 2.674 7.543 -7.774 1.00 92.62 147 VAL A CA 1
ATOM 1194 C C . VAL A 1 147 ? 2.488 7.056 -6.342 1.00 92.62 147 VAL A C 1
ATOM 1196 O O . VAL A 1 147 ? 2.636 7.824 -5.390 1.00 92.62 147 VAL A O 1
ATOM 1199 N N . MET A 1 148 ? 2.169 5.770 -6.183 1.00 89.31 148 MET A N 1
ATOM 1200 C CA . MET A 1 148 ? 1.985 5.143 -4.873 1.00 89.31 148 MET A CA 1
ATOM 1201 C C . MET A 1 148 ? 3.218 5.343 -3.980 1.00 89.31 148 MET A C 1
ATOM 1203 O O . MET A 1 148 ? 4.345 5.106 -4.408 1.00 89.31 148 MET A O 1
ATOM 1207 N N . GLY A 1 149 ? 2.997 5.752 -2.728 1.00 87.31 149 GLY A N 1
ATOM 1208 C CA . GLY A 1 149 ? 4.055 5.928 -1.727 1.00 87.31 149 GLY A CA 1
ATOM 1209 C C . GLY A 1 149 ? 4.842 7.240 -1.835 1.00 87.31 149 GLY A C 1
ATOM 1210 O O . GLY A 1 149 ? 5.727 7.486 -1.012 1.00 87.31 149 GLY A O 1
ATOM 1211 N N . SER A 1 150 ? 4.526 8.116 -2.791 1.00 91.75 150 SER A N 1
ATOM 1212 C CA . SER A 1 150 ? 5.193 9.413 -2.907 1.00 91.75 150 SER A CA 1
ATOM 1213 C C . SER A 1 150 ? 4.744 10.399 -1.811 1.00 91.75 150 SER A C 1
ATOM 1215 O O . SER A 1 150 ? 3.667 10.286 -1.218 1.00 91.75 150 SER A O 1
ATOM 1217 N N . ALA A 1 151 ? 5.548 11.435 -1.555 1.00 89.00 151 ALA A N 1
ATOM 1218 C CA . ALA A 1 151 ? 5.159 12.515 -0.640 1.00 89.00 151 ALA A CA 1
ATOM 1219 C C . ALA A 1 151 ? 3.883 13.247 -1.105 1.00 89.00 151 ALA A C 1
ATOM 1221 O O . ALA A 1 151 ? 3.054 13.683 -0.299 1.00 89.00 151 ALA A O 1
ATOM 1222 N N . TYR A 1 152 ? 3.691 13.346 -2.419 1.00 91.62 152 TYR A N 1
ATOM 1223 C CA . TYR A 1 152 ? 2.539 14.015 -3.008 1.00 91.62 152 TYR A CA 1
ATOM 1224 C C . TYR A 1 152 ? 1.281 13.144 -2.974 1.00 91.62 152 TYR A C 1
ATOM 1226 O O . TYR A 1 152 ? 0.194 13.687 -2.787 1.00 91.62 152 TYR A O 1
ATOM 1234 N N . SER A 1 153 ? 1.402 11.813 -3.065 1.00 91.31 153 SER A N 1
ATOM 1235 C CA . SER A 1 153 ? 0.255 10.917 -2.878 1.00 91.31 153 SER A CA 1
ATOM 1236 C C . SER A 1 153 ? -0.258 10.993 -1.437 1.00 91.31 153 SER A C 1
ATOM 1238 O O . SER A 1 153 ? -1.464 11.083 -1.224 1.00 91.31 153 SER A O 1
ATOM 1240 N N . ARG A 1 154 ? 0.643 11.073 -0.443 1.00 91.06 154 ARG A N 1
ATOM 1241 C CA . ARG A 1 154 ? 0.275 11.345 0.963 1.00 91.06 154 ARG A CA 1
ATOM 1242 C C . ARG A 1 154 ? -0.399 12.708 1.130 1.00 91.06 154 ARG A C 1
ATOM 1244 O O . ARG A 1 154 ? -1.420 12.818 1.803 1.00 91.06 154 ARG A O 1
ATOM 1251 N N . THR A 1 155 ? 0.115 13.740 0.458 1.00 90.69 155 THR A N 1
ATOM 1252 C CA . THR A 1 155 ? -0.525 15.068 0.445 1.00 90.69 155 THR A CA 1
ATOM 1253 C C . THR A 1 155 ? -1.947 15.006 -0.124 1.00 90.69 155 THR A C 1
ATOM 1255 O O . THR A 1 155 ? -2.848 15.628 0.435 1.00 90.69 155 THR A O 1
ATOM 1258 N N . ALA A 1 156 ? -2.178 14.229 -1.186 1.00 90.56 156 ALA A N 1
ATOM 1259 C CA . ALA A 1 156 ? -3.509 14.049 -1.763 1.00 90.56 156 ALA A CA 1
ATOM 1260 C C . ALA A 1 156 ? -4.482 13.342 -0.799 1.00 90.56 156 ALA A C 1
ATOM 1262 O O . ALA A 1 156 ? -5.653 13.715 -0.739 1.00 90.56 156 ALA A O 1
ATOM 1263 N N . LEU A 1 157 ? -4.011 12.365 -0.010 1.00 92.38 157 LEU A N 1
ATOM 1264 C CA . LEU A 1 157 ? -4.815 11.743 1.052 1.00 92.38 157 LEU A CA 1
ATOM 1265 C C . LEU A 1 157 ? -5.214 12.771 2.117 1.00 92.38 157 LEU A C 1
ATOM 1267 O O . LEU A 1 157 ? -6.389 12.865 2.459 1.00 92.38 157 LEU A O 1
ATOM 1271 N N . ARG A 1 158 ? -4.274 13.615 2.559 1.00 93.00 158 ARG A N 1
ATOM 1272 C CA . ARG A 1 158 ? -4.563 14.710 3.499 1.00 93.00 158 ARG A CA 1
ATOM 1273 C C . ARG A 1 158 ? -5.626 15.671 2.960 1.00 93.00 158 ARG A C 1
ATOM 1275 O O . ARG A 1 158 ? -6.518 16.070 3.699 1.00 93.00 158 ARG A O 1
ATOM 1282 N N . THR A 1 159 ? -5.583 16.013 1.671 1.00 93.69 159 THR A N 1
ATOM 1283 C CA . THR A 1 159 ? -6.632 16.834 1.042 1.00 93.69 159 THR A CA 1
ATOM 1284 C C . THR A 1 159 ? -8.011 16.170 1.122 1.00 93.69 159 THR A C 1
ATOM 1286 O O . THR A 1 159 ? -8.987 16.858 1.408 1.00 93.69 159 THR A O 1
ATOM 1289 N N . LYS A 1 160 ? -8.109 14.845 0.938 1.00 94.56 160 LYS A N 1
ATOM 1290 C CA . LYS A 1 160 ? -9.379 14.112 1.110 1.00 94.56 160 LYS A CA 1
ATOM 1291 C C . LYS A 1 160 ? -9.878 14.151 2.555 1.00 94.56 160 LYS A C 1
ATOM 1293 O O . LYS A 1 160 ? -11.069 14.347 2.767 1.00 94.56 160 LYS A O 1
ATOM 1298 N N . ILE A 1 161 ? -8.976 14.028 3.530 1.00 95.62 161 ILE A N 1
ATOM 1299 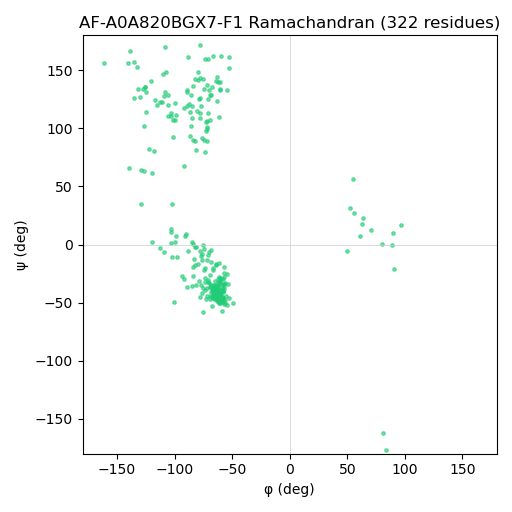C CA . ILE A 1 161 ? -9.314 14.166 4.954 1.00 95.62 161 ILE A CA 1
ATOM 1300 C C . ILE A 1 161 ? -9.880 15.564 5.232 1.00 95.62 161 ILE A C 1
ATOM 1302 O O . ILE A 1 161 ? -10.940 15.678 5.835 1.00 95.62 161 ILE A O 1
ATOM 1306 N N . HIS A 1 162 ? -9.240 16.631 4.742 1.00 95.88 162 HIS A N 1
ATOM 1307 C CA . HIS A 1 162 ? -9.765 17.992 4.910 1.00 95.88 162 HIS A CA 1
ATOM 1308 C C . HIS A 1 162 ? -11.132 18.192 4.250 1.00 95.88 162 HIS A C 1
ATOM 1310 O O . HIS A 1 162 ? -11.987 18.855 4.829 1.00 95.88 162 HIS A O 1
ATOM 1316 N N . ALA A 1 163 ? -11.359 17.607 3.071 1.00 95.88 163 ALA A N 1
ATOM 1317 C CA . ALA A 1 163 ? -12.661 17.661 2.412 1.00 95.88 163 ALA A CA 1
ATOM 1318 C C . ALA A 1 163 ? -13.750 16.955 3.240 1.00 95.88 163 ALA A C 1
ATOM 1320 O O . ALA A 1 163 ? -14.852 17.483 3.377 1.00 95.88 163 ALA A O 1
ATOM 1321 N N . LEU A 1 164 ? -13.431 15.806 3.848 1.00 94.75 164 LEU A N 1
ATOM 1322 C CA . LEU A 1 164 ? -14.329 15.141 4.794 1.00 94.75 164 LEU A CA 1
ATOM 1323 C C . LEU A 1 164 ? -14.572 15.993 6.037 1.00 94.75 164 LEU A C 1
ATOM 1325 O O . LEU A 1 164 ? -15.716 16.102 6.453 1.00 94.75 164 LEU A O 1
ATOM 1329 N N . ILE A 1 165 ? -13.544 16.652 6.580 1.00 93.81 165 ILE A N 1
ATOM 1330 C CA . ILE A 1 165 ? -13.713 17.549 7.730 1.00 93.81 165 ILE A CA 1
ATOM 1331 C C . ILE A 1 165 ? -14.653 18.710 7.395 1.00 93.81 165 ILE A C 1
ATOM 1333 O O . ILE A 1 165 ? -15.529 19.056 8.181 1.00 93.81 165 ILE A O 1
ATOM 1337 N N . TYR A 1 166 ? -14.487 19.304 6.215 1.00 93.75 166 TYR A N 1
ATOM 1338 C CA . TYR A 1 166 ? -15.344 20.391 5.759 1.00 93.75 166 TYR A CA 1
ATOM 1339 C C . TYR A 1 166 ? -16.807 19.946 5.610 1.00 93.75 166 TYR A C 1
ATOM 1341 O O . TYR A 1 166 ? -17.711 20.679 5.994 1.00 93.75 166 TYR A O 1
ATOM 1349 N N . ASN A 1 167 ? -17.037 18.738 5.085 1.00 92.19 167 ASN A N 1
ATOM 1350 C CA . ASN A 1 167 ? -18.380 18.237 4.791 1.00 92.19 167 ASN A CA 1
ATOM 1351 C C . ASN A 1 167 ? -19.085 17.578 5.992 1.00 92.19 167 ASN A C 1
ATOM 1353 O O . ASN A 1 167 ? -20.299 17.681 6.117 1.00 92.19 167 ASN A O 1
ATOM 1357 N N . GLN A 1 168 ? -18.343 16.882 6.857 1.00 90.81 168 GLN A N 1
ATOM 1358 C CA . GLN A 1 168 ? -18.876 16.053 7.950 1.00 90.81 168 GLN A CA 1
ATOM 1359 C C . GLN A 1 168 ? -18.560 16.608 9.350 1.00 90.81 168 GLN A C 1
ATOM 1361 O O . GLN A 1 168 ? -18.993 16.041 10.351 1.00 90.81 168 GLN A O 1
ATOM 1366 N N . GLY A 1 169 ? -17.806 17.706 9.453 1.00 89.25 169 GLY A N 1
ATOM 1367 C CA . GLY A 1 169 ? -17.289 18.214 10.724 1.00 89.25 169 GLY A CA 1
ATOM 1368 C C . GLY A 1 169 ? -16.035 17.468 11.185 1.00 89.25 169 GLY A C 1
ATOM 1369 O O . GLY A 1 169 ? -15.360 16.806 10.403 1.00 89.25 169 GLY A O 1
ATOM 1370 N N . LEU A 1 170 ? -15.673 17.579 12.462 1.00 89.31 170 LEU A N 1
ATOM 1371 C CA . LEU A 1 170 ? -14.491 16.887 12.988 1.00 89.31 170 LEU A CA 1
ATOM 1372 C C . LEU A 1 170 ? -14.771 15.384 13.178 1.00 89.31 170 LEU A C 1
ATOM 1374 O O . LEU A 1 170 ? -15.876 15.034 13.593 1.00 89.31 170 LEU A O 1
ATOM 1378 N N . PRO A 1 171 ? -13.794 14.498 12.904 1.00 92.12 171 PRO A N 1
ATOM 1379 C CA . PRO A 1 171 ? -13.929 13.082 13.226 1.00 92.12 171 PRO A CA 1
ATOM 1380 C C . PRO A 1 171 ? -14.065 12.907 14.741 1.00 92.12 171 PRO A C 1
ATOM 1382 O O . PRO A 1 171 ? -13.383 13.585 15.511 1.00 92.12 171 PRO A O 1
ATOM 1385 N N . GLY A 1 172 ? -14.947 11.999 15.157 1.00 88.88 172 GLY A N 1
ATOM 1386 C CA . GLY A 1 172 ? -15.206 11.707 16.568 1.00 88.88 172 GLY A CA 1
ATOM 1387 C C . GLY A 1 172 ? -14.220 10.702 17.162 1.00 88.88 172 GLY A C 1
ATOM 1388 O O . GLY A 1 172 ? -13.955 10.744 18.358 1.00 88.88 172 GLY A O 1
ATOM 1389 N N . ILE A 1 173 ? -13.656 9.817 16.330 1.00 91.38 173 ILE A N 1
ATOM 1390 C CA . ILE A 1 173 ? -12.717 8.776 16.762 1.00 91.38 173 ILE A CA 1
ATOM 1391 C C . ILE A 1 173 ? -11.491 8.761 15.846 1.00 91.38 173 ILE A C 1
ATOM 1393 O O . ILE A 1 173 ? -11.610 8.753 14.617 1.00 91.38 173 ILE A O 1
ATOM 1397 N N . PHE A 1 174 ? -10.314 8.704 16.468 1.00 94.25 174 PHE A N 1
ATOM 1398 C CA . PHE A 1 174 ? -9.068 8.289 15.833 1.00 94.25 174 PHE A CA 1
ATOM 1399 C C . PHE A 1 174 ? -8.718 6.885 16.330 1.00 94.25 174 PHE A C 1
ATOM 1401 O O . PHE A 1 174 ? -8.556 6.680 17.530 1.00 94.25 174 PHE A O 1
ATOM 1408 N N . LEU A 1 175 ? -8.629 5.921 15.416 1.00 94.50 175 LEU A N 1
ATOM 1409 C CA . LEU A 1 175 ? -8.410 4.511 15.734 1.00 94.50 175 LEU A CA 1
ATOM 1410 C C . LEU A 1 175 ? -7.193 3.991 14.974 1.00 94.50 175 LEU A C 1
ATOM 1412 O O . LEU A 1 175 ? -7.054 4.232 13.778 1.00 94.50 175 LEU A O 1
ATOM 1416 N N . THR A 1 176 ? -6.331 3.240 15.656 1.00 94.81 176 THR A N 1
ATOM 1417 C CA . THR A 1 176 ? -5.247 2.496 15.010 1.00 94.81 176 THR A CA 1
ATOM 1418 C C . THR A 1 176 ? -5.471 1.005 15.205 1.00 94.81 176 THR A C 1
ATOM 1420 O O . THR A 1 176 ? -5.504 0.527 16.335 1.00 94.81 176 THR A O 1
ATOM 1423 N N . LEU A 1 177 ? -5.601 0.266 14.106 1.00 94.31 177 LEU A N 1
ATOM 1424 C CA . LEU A 1 177 ? -5.652 -1.193 14.113 1.00 94.31 177 LEU A CA 1
ATOM 1425 C C . LEU A 1 177 ? -4.264 -1.730 13.756 1.00 94.31 177 LEU A C 1
ATOM 1427 O O . LEU A 1 177 ? -3.817 -1.575 12.618 1.00 94.31 177 LEU A O 1
ATOM 1431 N N . ASN A 1 178 ? -3.588 -2.356 14.722 1.00 92.50 178 ASN A N 1
ATOM 1432 C CA . ASN A 1 178 ? -2.245 -2.923 14.562 1.00 92.50 178 ASN A CA 1
ATOM 1433 C C . ASN A 1 178 ? -2.245 -4.427 14.893 1.00 92.50 178 ASN A C 1
ATOM 1435 O O . ASN A 1 178 ? -1.918 -4.801 16.021 1.00 92.50 178 ASN A O 1
ATOM 1439 N N . PRO A 1 179 ? -2.639 -5.297 13.945 1.00 92.44 179 PRO A N 1
ATOM 1440 C CA . PRO A 1 179 ? -2.618 -6.738 14.162 1.00 92.44 179 PRO A CA 1
ATOM 1441 C C . PRO A 1 179 ? -1.206 -7.259 14.460 1.00 92.44 179 PRO A C 1
ATOM 1443 O O . PRO A 1 179 ? -0.249 -6.937 13.754 1.00 92.44 179 PRO A O 1
ATOM 1446 N N . ALA A 1 180 ? -1.083 -8.110 15.478 1.00 90.50 180 ALA A N 1
ATOM 1447 C CA . ALA A 1 180 ? 0.159 -8.806 15.805 1.00 90.50 180 ALA A CA 1
ATOM 1448 C C . ALA A 1 180 ? 0.337 -10.043 14.904 1.00 90.50 180 ALA A C 1
ATOM 1450 O O . ALA A 1 180 ? 0.028 -11.167 15.294 1.00 90.50 180 ALA A O 1
ATOM 1451 N N . ASP A 1 181 ? 0.825 -9.835 13.683 1.00 91.88 181 ASP A N 1
ATOM 1452 C CA . ASP A 1 181 ? 1.053 -10.882 12.678 1.00 91.88 181 ASP A CA 1
ATOM 1453 C C . ASP A 1 181 ? 1.959 -12.026 13.169 1.00 91.88 181 ASP A C 1
ATOM 1455 O O . ASP A 1 181 ? 1.599 -13.190 13.017 1.00 91.88 181 ASP A O 1
ATOM 1459 N N . ILE A 1 182 ? 3.072 -11.721 13.846 1.00 91.88 182 ILE A N 1
ATOM 1460 C CA . ILE A 1 182 ? 4.006 -12.725 14.409 1.00 91.88 182 ILE A CA 1
ATOM 1461 C C . ILE A 1 182 ? 3.329 -13.665 15.424 1.00 91.88 182 ILE A C 1
ATOM 1463 O O . ILE A 1 182 ? 3.739 -14.816 15.599 1.00 91.88 182 ILE A O 1
ATOM 1467 N N . HIS A 1 183 ? 2.303 -13.180 16.119 1.00 88.69 183 HIS A N 1
ATOM 1468 C CA . HIS A 1 183 ? 1.602 -13.921 17.168 1.00 88.69 183 HIS A CA 1
ATOM 1469 C C . HIS A 1 183 ? 0.249 -14.464 16.703 1.00 88.69 183 HIS A C 1
ATOM 1471 O O . HIS A 1 183 ? -0.443 -15.101 17.489 1.00 88.69 183 HIS A O 1
ATOM 1477 N N . SER A 1 184 ? -0.129 -14.247 15.439 1.00 91.06 184 SER A N 1
ATOM 1478 C CA . SER A 1 184 ? -1.415 -14.680 14.901 1.00 91.06 184 SER A CA 1
ATOM 1479 C C . SER A 1 184 ? -1.315 -16.071 14.260 1.00 91.06 184 SER A C 1
ATOM 1481 O O . SER A 1 184 ? -0.647 -16.228 13.233 1.00 91.06 184 SER A O 1
ATOM 1483 N N . PRO A 1 185 ? -2.038 -17.085 14.777 1.00 91.31 185 PRO A N 1
ATOM 1484 C CA . PRO A 1 185 ? -2.141 -18.393 14.127 1.00 91.31 185 PRO A CA 1
ATOM 1485 C C . PRO A 1 185 ? -2.760 -18.300 12.727 1.00 91.31 185 PRO A C 1
ATOM 1487 O O . PRO A 1 185 ? -2.375 -19.038 11.824 1.00 91.31 185 PRO A O 1
ATOM 1490 N N . VAL A 1 186 ? -3.661 -17.334 12.516 1.00 92.88 186 VAL A N 1
ATOM 1491 C CA . VAL A 1 186 ? -4.254 -17.060 11.203 1.00 92.88 186 VAL A CA 1
ATOM 1492 C C . VAL A 1 186 ? -3.183 -16.560 10.234 1.00 92.88 186 VAL A C 1
ATOM 1494 O O . VAL A 1 186 ? -3.091 -17.072 9.124 1.00 92.88 186 VAL A O 1
ATOM 1497 N N . ALA A 1 187 ? -2.315 -15.626 10.635 1.00 94.25 187 ALA A N 1
ATOM 1498 C CA . ALA A 1 187 ? -1.222 -15.169 9.770 1.00 94.25 187 ALA A CA 1
ATOM 1499 C C . ALA A 1 187 ? -0.277 -16.319 9.366 1.00 94.25 187 ALA A C 1
ATOM 1501 O O . ALA A 1 187 ? 0.091 -16.436 8.195 1.00 94.25 187 ALA A O 1
ATOM 1502 N N . LEU A 1 188 ? 0.047 -17.221 10.300 1.00 93.94 188 LEU A N 1
ATOM 1503 C CA . LEU A 1 188 ? 0.826 -18.431 10.014 1.00 93.94 188 LEU A CA 1
ATOM 1504 C C . LEU A 1 188 ? 0.106 -19.385 9.049 1.00 93.94 188 LEU A C 1
ATOM 1506 O O . LEU A 1 188 ? 0.733 -19.919 8.133 1.00 93.94 188 LEU A O 1
ATOM 1510 N N . TYR A 1 189 ? -1.207 -19.568 9.207 1.00 93.81 189 TYR A N 1
ATOM 1511 C CA . TYR A 1 189 ? -2.020 -20.343 8.269 1.00 93.81 189 TYR A CA 1
ATOM 1512 C C . TYR A 1 189 ? -1.956 -19.749 6.853 1.00 93.81 189 TYR A C 1
ATOM 1514 O O . TYR A 1 189 ? -1.701 -20.465 5.882 1.00 93.81 189 TYR A O 1
ATOM 1522 N N . PHE A 1 190 ? -2.080 -18.423 6.720 1.00 94.25 190 PHE A N 1
ATOM 1523 C CA . PHE A 1 190 ? -1.901 -17.735 5.436 1.00 94.25 190 PHE A CA 1
ATOM 1524 C C . PHE A 1 190 ? -0.500 -17.962 4.849 1.00 94.25 190 PHE A C 1
ATOM 1526 O O . PHE A 1 190 ? -0.370 -18.077 3.626 1.00 94.25 190 PHE A O 1
ATOM 1533 N N . ALA A 1 191 ? 0.536 -18.067 5.687 1.00 94.12 191 ALA A N 1
ATOM 1534 C CA . ALA A 1 191 ? 1.907 -18.396 5.288 1.00 94.12 191 ALA A CA 1
ATOM 1535 C C . ALA A 1 191 ? 2.115 -19.887 4.939 1.00 94.12 191 ALA A C 1
ATOM 1537 O O . ALA A 1 191 ? 3.204 -20.279 4.535 1.00 94.12 191 ALA A O 1
ATOM 1538 N N . GLY A 1 192 ? 1.076 -20.725 5.036 1.00 92.50 192 GLY A N 1
ATOM 1539 C CA . GLY A 1 192 ? 1.123 -22.141 4.662 1.00 92.50 192 GLY A CA 1
ATOM 1540 C C . GLY A 1 192 ? 1.535 -23.085 5.791 1.00 92.50 192 GLY A C 1
ATOM 1541 O O . GLY A 1 192 ? 1.763 -24.270 5.539 1.00 92.50 192 GLY A O 1
ATOM 1542 N N . VAL A 1 193 ? 1.613 -22.599 7.033 1.00 92.12 193 VAL A N 1
ATOM 1543 C CA . VAL A 1 193 ? 1.807 -23.469 8.196 1.00 92.12 193 VAL A CA 1
ATOM 1544 C C . VAL A 1 193 ? 0.535 -24.290 8.404 1.00 92.12 193 VAL A C 1
ATOM 1546 O O . VAL A 1 193 ? -0.569 -23.750 8.454 1.00 92.12 193 VAL A O 1
ATOM 1549 N N . LYS A 1 194 ? 0.685 -25.612 8.519 1.00 89.50 194 LYS A N 1
ATOM 1550 C CA . LYS A 1 194 ? -0.432 -26.525 8.782 1.00 89.50 194 LYS A CA 1
ATOM 1551 C C . LYS A 1 194 ? -0.884 -26.364 10.233 1.00 89.50 194 LYS A C 1
ATOM 1553 O O . LYS A 1 194 ? -0.264 -26.926 11.130 1.00 89.50 194 LYS A O 1
ATOM 1558 N N . ILE A 1 195 ? -1.932 -25.576 10.439 1.00 87.44 195 ILE A N 1
ATOM 1559 C CA . ILE A 1 195 ? -2.541 -25.300 11.744 1.00 87.44 195 ILE A CA 1
ATOM 1560 C C . ILE A 1 195 ? -4.034 -25.590 11.624 1.00 87.44 195 ILE A C 1
ATOM 1562 O O . ILE A 1 195 ? -4.663 -25.171 10.650 1.00 87.44 195 ILE A O 1
ATOM 1566 N N . ASP A 1 196 ? -4.581 -26.302 12.606 1.00 86.81 196 ASP A N 1
ATOM 1567 C CA . ASP A 1 196 ? -6.024 -26.427 12.786 1.00 86.81 196 ASP A CA 1
ATOM 1568 C C . ASP A 1 196 ? -6.546 -25.145 13.450 1.00 86.81 196 ASP A C 1
ATOM 1570 O O . ASP A 1 196 ? -6.235 -24.861 14.608 1.00 86.81 196 ASP A O 1
ATOM 1574 N N . LEU A 1 197 ? -7.280 -24.333 12.685 1.00 86.75 197 LEU A N 1
ATOM 1575 C CA . LEU A 1 197 ? -7.819 -23.064 13.174 1.00 86.75 197 LEU A CA 1
ATOM 1576 C C . LEU A 1 197 ? -8.995 -23.260 14.142 1.00 86.75 197 LEU A C 1
ATOM 1578 O O . LEU A 1 197 ? -9.253 -22.354 14.931 1.00 86.75 197 LEU A O 1
ATOM 1582 N N . ASP A 1 198 ? -9.657 -24.421 14.123 1.00 88.31 198 ASP A N 1
ATOM 1583 C CA . ASP A 1 198 ? -10.772 -24.737 15.023 1.00 88.31 198 ASP A CA 1
ATOM 1584 C C . ASP A 1 198 ? -10.279 -25.270 16.381 1.00 88.31 198 ASP A C 1
ATOM 1586 O O . ASP A 1 198 ? -11.004 -25.227 17.376 1.00 88.31 198 ASP A O 1
ATOM 1590 N N . ASN A 1 199 ? -9.027 -25.741 16.449 1.00 84.88 199 ASN A N 1
ATOM 1591 C CA . ASN A 1 199 ? -8.426 -26.317 17.652 1.00 84.88 199 ASN A CA 1
ATOM 1592 C C . ASN A 1 199 ? -6.962 -25.880 17.840 1.00 84.88 199 ASN A C 1
ATOM 1594 O O . ASN A 1 199 ? -6.027 -26.685 17.781 1.00 84.88 199 ASN A O 1
ATOM 1598 N N . ILE A 1 200 ? -6.754 -24.582 18.078 1.00 79.75 200 ILE A N 1
ATOM 1599 C CA . ILE A 1 200 ? -5.418 -24.006 18.279 1.00 79.75 200 ILE A CA 1
ATOM 1600 C C . ILE A 1 200 ? -4.881 -24.421 19.655 1.00 79.75 200 ILE A C 1
ATOM 1602 O O . ILE A 1 200 ? -5.272 -23.879 20.688 1.00 79.75 200 ILE A O 1
ATOM 1606 N N . GLN A 1 201 ? -3.937 -25.361 19.681 1.00 69.75 201 GLN A N 1
ATOM 1607 C CA . GLN A 1 201 ? -3.248 -25.739 20.915 1.00 69.75 201 GLN A CA 1
ATOM 1608 C C . GLN A 1 201 ? -2.031 -24.830 21.146 1.00 69.75 201 GLN A C 1
ATOM 1610 O O . GLN A 1 201 ? -1.101 -24.811 20.340 1.00 69.75 201 GLN A O 1
ATOM 1615 N N . ASN A 1 202 ? -1.983 -24.116 22.278 1.00 62.62 202 ASN A N 1
ATOM 1616 C CA . ASN A 1 202 ? -0.881 -23.193 22.609 1.00 62.62 202 ASN A CA 1
ATOM 1617 C C . ASN A 1 202 ? 0.511 -23.862 22.614 1.00 62.62 202 ASN A C 1
ATOM 1619 O O . ASN 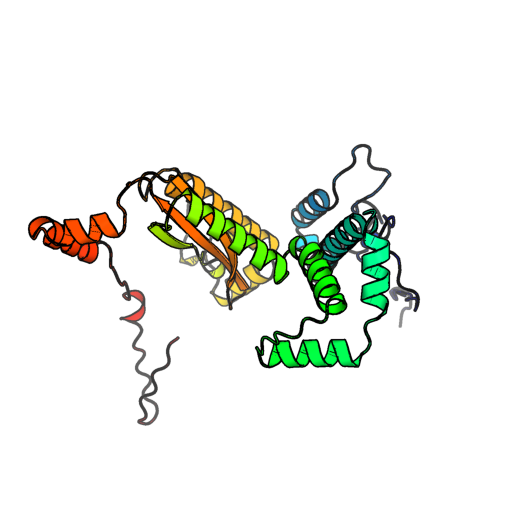A 1 202 ? 1.504 -23.205 22.319 1.00 62.62 202 ASN A O 1
ATOM 1623 N N . GLY A 1 203 ? 0.589 -25.169 22.891 1.00 60.31 203 GLY A N 1
ATOM 1624 C CA . GLY A 1 203 ? 1.837 -25.944 22.852 1.00 60.31 203 GLY A CA 1
ATOM 1625 C C . GLY A 1 203 ? 2.326 -26.342 21.450 1.00 60.31 203 GLY A C 1
ATOM 1626 O O . GLY A 1 203 ? 3.409 -26.905 21.337 1.00 60.31 203 GLY A O 1
ATOM 1627 N N . GLN A 1 204 ? 1.552 -26.079 20.388 1.00 59.41 204 GLN A N 1
ATOM 1628 C CA . GLN A 1 204 ? 1.900 -26.418 18.997 1.00 59.41 204 GLN A CA 1
ATOM 1629 C C . GLN A 1 204 ? 2.505 -25.247 18.213 1.00 59.41 204 GLN A C 1
ATOM 1631 O O . GLN A 1 204 ? 3.001 -25.431 17.098 1.00 59.41 204 GLN A O 1
ATOM 1636 N N . LEU A 1 205 ? 2.459 -24.033 18.760 1.00 72.00 205 LEU A N 1
ATOM 1637 C CA . LEU A 1 205 ? 3.029 -22.869 18.099 1.00 72.00 205 LEU A CA 1
ATOM 1638 C C . LEU A 1 205 ? 4.548 -22.868 18.305 1.00 72.00 205 LEU A C 1
ATOM 1640 O O . LEU A 1 205 ? 5.034 -22.907 19.432 1.00 72.00 205 LEU A O 1
ATOM 1644 N N . MET A 1 206 ? 5.292 -22.808 17.195 1.00 85.81 206 MET A N 1
ATOM 1645 C CA . MET A 1 206 ? 6.750 -22.623 17.189 1.00 85.81 206 MET A CA 1
ATOM 1646 C C . MET A 1 206 ? 7.142 -21.400 18.026 1.00 85.81 206 MET A C 1
ATOM 1648 O O . MET A 1 206 ? 6.312 -20.517 18.245 1.00 85.81 206 MET A O 1
ATOM 1652 N N . ASP A 1 207 ? 8.400 -21.296 18.448 1.00 89.81 207 ASP A N 1
ATOM 1653 C CA . ASP A 1 207 ? 8.882 -20.134 19.195 1.00 89.81 207 ASP A CA 1
ATOM 1654 C C . ASP A 1 207 ? 8.724 -18.811 18.410 1.00 89.81 207 ASP A C 1
ATOM 1656 O O . ASP A 1 207 ? 8.530 -18.781 17.190 1.00 89.81 207 ASP A O 1
ATOM 1660 N N . THR A 1 208 ? 8.794 -17.685 19.125 1.00 90.62 208 THR A N 1
ATOM 1661 C CA . THR A 1 208 ? 8.575 -16.349 18.548 1.00 90.62 208 THR A CA 1
ATOM 1662 C C . THR A 1 208 ? 9.520 -16.032 17.392 1.00 90.62 208 THR A C 1
ATOM 1664 O O . THR A 1 208 ? 9.082 -15.427 16.413 1.00 90.62 208 THR A O 1
ATOM 1667 N N . TYR A 1 209 ? 10.783 -16.454 17.470 1.00 92.38 209 TYR A N 1
ATOM 1668 C CA . TYR A 1 209 ? 11.759 -16.197 16.417 1.00 92.38 209 TYR A CA 1
ATOM 1669 C C . TYR A 1 209 ? 11.398 -16.974 15.153 1.00 92.38 209 TYR A C 1
ATOM 1671 O O . TYR A 1 209 ? 11.341 -16.397 14.065 1.00 92.38 209 TYR A O 1
ATOM 1679 N N . LYS A 1 210 ? 11.045 -18.256 15.293 1.0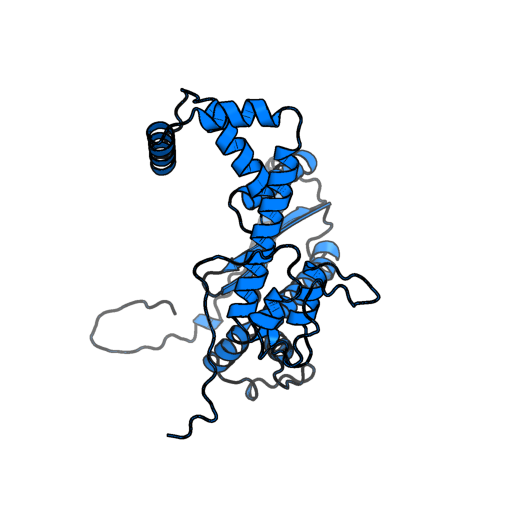0 93.25 210 LYS A N 1
ATOM 1680 C CA . LYS A 1 210 ? 10.629 -19.072 14.153 1.00 93.25 210 LYS A CA 1
ATOM 1681 C C . LYS A 1 210 ? 9.357 -18.545 13.488 1.00 93.25 210 LYS A C 1
ATOM 1683 O O . LYS A 1 210 ? 9.271 -18.524 12.261 1.00 93.25 210 LYS A O 1
ATOM 1688 N N . ARG A 1 211 ? 8.380 -18.071 14.271 1.00 93.44 211 ARG A N 1
ATOM 1689 C CA . ARG A 1 211 ? 7.181 -17.416 13.717 1.00 93.44 211 ARG A CA 1
ATOM 1690 C C . ARG A 1 211 ? 7.540 -16.141 12.952 1.00 93.44 211 ARG A C 1
ATOM 1692 O O . ARG A 1 211 ? 7.049 -15.952 11.843 1.00 93.44 211 ARG A O 1
ATOM 1699 N N . ALA A 1 212 ? 8.420 -15.303 13.502 1.00 93.38 212 ALA A N 1
ATOM 1700 C CA . ALA A 1 212 ? 8.871 -14.082 12.839 1.00 93.38 212 ALA A CA 1
ATOM 1701 C C . ALA A 1 212 ? 9.588 -14.374 11.508 1.00 93.38 212 ALA A C 1
ATOM 1703 O O . ALA A 1 212 ? 9.299 -13.722 10.507 1.00 93.38 212 ALA A O 1
ATOM 1704 N N . GLU A 1 213 ? 10.450 -15.395 11.468 1.00 94.12 213 GLU A N 1
ATOM 1705 C CA . GLU A 1 213 ? 11.125 -15.848 10.245 1.00 94.12 213 GLU A CA 1
ATOM 1706 C C . GLU A 1 213 ? 10.122 -16.276 9.160 1.00 94.12 213 GLU A C 1
ATOM 1708 O O . GLU A 1 213 ? 10.245 -15.879 7.996 1.00 94.12 213 GLU A O 1
ATOM 1713 N N . ILE A 1 214 ? 9.095 -17.046 9.537 1.00 94.25 214 ILE A N 1
ATOM 1714 C CA . ILE A 1 214 ? 8.044 -17.492 8.613 1.00 94.25 214 ILE A CA 1
ATOM 1715 C C . ILE A 1 214 ? 7.264 -16.295 8.064 1.00 94.25 214 ILE A C 1
ATOM 1717 O O . ILE A 1 214 ? 7.086 -16.200 6.849 1.00 94.25 214 ILE A O 1
ATOM 1721 N N . ILE A 1 215 ? 6.822 -15.378 8.929 1.00 94.50 215 ILE A N 1
ATOM 1722 C CA . ILE A 1 215 ? 6.056 -14.188 8.528 1.00 94.50 215 ILE A CA 1
ATOM 1723 C C . ILE A 1 215 ? 6.878 -13.282 7.604 1.00 94.50 215 ILE A C 1
ATOM 1725 O O . ILE A 1 215 ? 6.361 -12.816 6.586 1.00 94.50 215 ILE A O 1
ATOM 1729 N N . ALA A 1 216 ? 8.163 -13.081 7.907 1.00 92.94 216 ALA A N 1
ATOM 1730 C CA . ALA A 1 216 ? 9.067 -12.292 7.075 1.00 92.94 216 ALA A CA 1
ATOM 1731 C C . ALA A 1 216 ? 9.305 -12.931 5.695 1.00 92.94 216 ALA A C 1
ATOM 1733 O O . ALA A 1 216 ? 9.399 -12.221 4.696 1.00 92.94 216 ALA A O 1
ATOM 1734 N N . SER A 1 217 ? 9.345 -14.264 5.628 1.00 93.56 217 SER A N 1
ATOM 1735 C CA . SER A 1 217 ? 9.560 -15.014 4.383 1.00 93.56 217 SER A CA 1
ATOM 1736 C C . SER A 1 217 ? 8.324 -15.076 3.472 1.00 93.56 217 SER A C 1
ATOM 1738 O O . SER A 1 217 ? 8.451 -15.449 2.306 1.00 93.56 217 SER A O 1
ATOM 1740 N N . HIS A 1 218 ? 7.138 -14.705 3.973 1.00 94.81 218 HIS A N 1
ATOM 1741 C CA . HIS A 1 218 ? 5.871 -14.760 3.231 1.00 94.81 218 HIS A CA 1
ATOM 1742 C C . HIS A 1 218 ? 5.135 -13.403 3.241 1.00 94.81 218 HIS A C 1
ATOM 1744 O O . HIS A 1 218 ? 4.010 -13.297 3.736 1.00 94.81 218 HIS A O 1
ATOM 1750 N N . PRO A 1 219 ? 5.720 -12.336 2.660 1.00 93.56 219 PRO A N 1
ATOM 1751 C CA . PRO A 1 219 ? 5.178 -10.976 2.759 1.00 93.56 219 PRO A CA 1
ATOM 1752 C C . PRO A 1 219 ? 3.784 -10.819 2.130 1.00 93.56 219 PRO A C 1
ATOM 1754 O O . PRO A 1 219 ? 2.957 -10.050 2.623 1.00 93.56 219 PRO A O 1
ATOM 1757 N N . VAL A 1 220 ? 3.488 -11.553 1.052 1.00 95.19 220 VAL A N 1
ATOM 1758 C CA . VAL A 1 220 ? 2.172 -11.495 0.396 1.00 95.19 220 VAL A CA 1
ATOM 1759 C C . VAL A 1 220 ? 1.108 -12.204 1.234 1.00 95.19 220 VAL A C 1
ATOM 1761 O O . VAL A 1 220 ? -0.009 -11.696 1.347 1.00 95.19 220 VAL A O 1
ATOM 1764 N N . ALA A 1 221 ? 1.441 -13.332 1.862 1.00 94.69 221 ALA A N 1
ATOM 1765 C CA . ALA A 1 221 ? 0.567 -13.996 2.824 1.00 94.69 221 ALA A CA 1
ATOM 1766 C C . ALA A 1 221 ? 0.211 -13.073 3.998 1.00 94.69 221 ALA A C 1
ATOM 1768 O O . ALA A 1 221 ? -0.969 -12.901 4.307 1.00 94.69 221 ALA A O 1
ATOM 1769 N N . THR A 1 222 ? 1.211 -12.410 4.580 1.00 94.06 222 THR A N 1
ATOM 1770 C CA . THR A 1 222 ? 1.033 -11.443 5.673 1.00 94.06 222 THR A CA 1
ATOM 1771 C C . THR A 1 222 ? 0.150 -10.267 5.247 1.00 94.06 222 THR A C 1
ATOM 1773 O O . THR A 1 222 ? -0.771 -9.881 5.970 1.00 94.06 222 THR A O 1
ATOM 1776 N N . ALA A 1 223 ? 0.343 -9.741 4.032 1.00 94.81 223 ALA A N 1
ATOM 1777 C CA . ALA A 1 223 ? -0.510 -8.690 3.479 1.00 94.81 223 ALA A CA 1
ATOM 1778 C C . ALA A 1 223 ? -1.963 -9.151 3.251 1.00 94.81 223 ALA A C 1
ATOM 1780 O O . ALA A 1 223 ? -2.896 -8.380 3.484 1.00 94.81 223 ALA A O 1
ATOM 1781 N N . LYS A 1 224 ? -2.181 -10.403 2.822 1.00 95.69 224 LYS A N 1
ATOM 1782 C CA . LYS A 1 224 ? -3.525 -10.988 2.667 1.00 95.69 224 LYS A CA 1
ATOM 1783 C C . LYS A 1 224 ? -4.223 -11.172 4.008 1.00 95.69 224 LYS A C 1
ATOM 1785 O O . LYS A 1 224 ? -5.384 -10.791 4.117 1.00 95.69 224 LYS A O 1
ATOM 1790 N N . PHE A 1 225 ? -3.520 -11.701 5.010 1.00 95.94 225 PHE A N 1
ATOM 1791 C CA . PHE A 1 225 ? -4.024 -11.795 6.379 1.00 95.94 225 PHE A CA 1
ATOM 1792 C C . PHE A 1 225 ? -4.478 -10.421 6.880 1.00 95.94 225 PHE A C 1
ATOM 1794 O O . PHE A 1 225 ? -5.629 -10.266 7.284 1.00 95.94 225 PHE A O 1
ATOM 1801 N N . PHE A 1 226 ? -3.606 -9.412 6.774 1.00 96.88 226 PHE A N 1
ATOM 1802 C CA . PHE A 1 226 ? -3.929 -8.047 7.174 1.00 96.88 226 PHE A CA 1
ATOM 1803 C C . PHE A 1 226 ? -5.169 -7.526 6.441 1.00 96.88 226 PHE A C 1
ATOM 1805 O O . PHE A 1 226 ? -6.088 -7.017 7.074 1.00 96.88 226 PHE A O 1
ATOM 1812 N N . HIS A 1 227 ? -5.231 -7.692 5.117 1.00 96.69 227 HIS A N 1
ATOM 1813 C CA . HIS A 1 227 ? -6.370 -7.243 4.321 1.00 96.69 227 HIS A CA 1
ATOM 1814 C C . HIS A 1 227 ? -7.683 -7.899 4.763 1.00 96.69 227 HIS A C 1
ATOM 1816 O O . HIS A 1 227 ? -8.657 -7.193 5.002 1.00 96.69 227 HIS A O 1
ATOM 1822 N N . VAL A 1 228 ? -7.699 -9.226 4.919 1.00 96.88 228 VAL A N 1
ATOM 1823 C CA . VAL A 1 228 ? -8.894 -9.975 5.334 1.00 96.88 228 VAL A CA 1
ATOM 1824 C C . VAL A 1 228 ? -9.335 -9.571 6.738 1.00 96.88 228 VAL A C 1
ATOM 1826 O O . VAL A 1 228 ? -10.517 -9.311 6.950 1.00 96.88 228 VAL A O 1
ATOM 1829 N N . LEU A 1 229 ? -8.407 -9.482 7.692 1.00 96.88 229 LEU A N 1
ATOM 1830 C CA . LEU A 1 229 ? -8.725 -9.095 9.066 1.00 96.88 229 LEU A CA 1
ATOM 1831 C C . LEU A 1 229 ? -9.308 -7.679 9.126 1.00 96.88 229 LEU A C 1
ATOM 1833 O O . LEU A 1 229 ? -10.361 -7.464 9.718 1.00 96.88 229 LEU A O 1
ATOM 1837 N N . ILE A 1 230 ? -8.646 -6.721 8.479 1.00 97.12 230 ILE A N 1
ATOM 1838 C CA . ILE A 1 230 ? -9.060 -5.320 8.493 1.00 97.12 230 ILE A CA 1
ATOM 1839 C C . ILE A 1 230 ? -10.399 -5.119 7.786 1.00 97.12 230 ILE A C 1
ATOM 1841 O O . ILE A 1 230 ? -11.245 -4.404 8.315 1.00 97.12 230 ILE A O 1
ATOM 1845 N N . THR A 1 231 ? -10.622 -5.748 6.628 1.00 97.12 231 THR A N 1
ATOM 1846 C CA . THR A 1 231 ? -11.913 -5.663 5.931 1.00 97.12 231 THR A CA 1
ATOM 1847 C C . THR A 1 231 ? -13.038 -6.213 6.802 1.00 97.12 231 THR A C 1
ATOM 1849 O O . THR A 1 231 ? -14.047 -5.538 6.964 1.00 97.12 231 THR A O 1
ATOM 1852 N N . ASN A 1 232 ? -12.835 -7.358 7.462 1.00 97.25 232 ASN A N 1
ATOM 1853 C CA . ASN A 1 232 ? -13.838 -7.892 8.382 1.00 97.25 232 ASN A CA 1
ATOM 1854 C C . ASN A 1 232 ? -14.100 -6.956 9.570 1.00 97.25 232 ASN A C 1
ATOM 1856 O O . ASN A 1 232 ? -15.260 -6.734 9.900 1.00 97.25 232 ASN A O 1
ATOM 1860 N N . ILE A 1 233 ? -13.072 -6.368 10.195 1.00 96.69 233 ILE A N 1
ATOM 1861 C CA . ILE A 1 233 ? -13.262 -5.394 11.288 1.00 96.69 233 ILE A CA 1
ATOM 1862 C C . ILE A 1 233 ? -14.053 -4.172 10.802 1.00 96.69 233 ILE A C 1
ATOM 1864 O O . ILE A 1 233 ? -14.975 -3.722 11.483 1.00 96.69 233 ILE A O 1
ATOM 1868 N N . LEU A 1 234 ? -13.717 -3.635 9.626 1.00 96.44 234 LEU A N 1
ATOM 1869 C CA . LEU A 1 234 ? -14.427 -2.494 9.050 1.00 96.44 234 LEU A CA 1
ATOM 1870 C C . LEU A 1 234 ? -15.899 -2.826 8.792 1.00 96.44 234 LEU A C 1
ATOM 1872 O O . LEU A 1 234 ? -16.764 -2.077 9.235 1.00 96.44 234 LEU A O 1
ATOM 1876 N N . ASP A 1 235 ? -16.186 -3.952 8.144 1.00 96.31 235 ASP A N 1
ATOM 1877 C CA . ASP A 1 235 ? -17.548 -4.313 7.746 1.00 96.31 235 ASP A CA 1
ATOM 1878 C C . ASP A 1 235 ? -18.411 -4.715 8.951 1.00 96.31 235 ASP A C 1
ATOM 1880 O O . ASP A 1 235 ? -19.548 -4.268 9.089 1.00 96.31 235 ASP A O 1
ATOM 1884 N N . THR A 1 236 ? -17.866 -5.527 9.859 1.00 96.44 236 THR A N 1
ATOM 1885 C CA . THR A 1 236 ? -18.639 -6.116 10.966 1.00 96.44 236 THR A CA 1
ATOM 1886 C C . THR A 1 236 ? -18.665 -5.262 12.225 1.00 96.44 236 THR A C 1
ATOM 1888 O O . THR A 1 236 ? -19.688 -5.225 12.901 1.00 96.44 236 THR A O 1
ATOM 1891 N N . MET A 1 237 ? -17.573 -4.570 12.562 1.00 95.25 237 MET A N 1
ATOM 1892 C CA . MET A 1 237 ? -17.492 -3.814 13.813 1.00 95.25 237 MET A CA 1
ATOM 1893 C C . MET A 1 237 ? -17.735 -2.328 13.581 1.00 95.25 237 MET A C 1
ATOM 1895 O O . MET A 1 237 ? -18.552 -1.725 14.272 1.00 95.25 237 MET A O 1
ATOM 1899 N N . ILE A 1 238 ? -17.044 -1.726 12.610 1.00 94.88 238 ILE A N 1
ATOM 1900 C CA . ILE A 1 238 ? -17.140 -0.278 12.381 1.00 94.88 238 ILE A CA 1
ATOM 1901 C C . ILE A 1 238 ? -18.463 0.064 11.698 1.00 94.88 238 ILE A C 1
ATOM 1903 O O . ILE A 1 238 ? -19.264 0.810 12.252 1.00 94.88 238 ILE A O 1
ATOM 1907 N N . ILE A 1 239 ? -18.718 -0.510 10.523 1.00 94.31 239 ILE A N 1
ATOM 1908 C CA . ILE A 1 239 ? -19.968 -0.315 9.780 1.00 94.31 239 ILE A CA 1
ATOM 1909 C C . ILE A 1 239 ? -21.119 -1.053 10.474 1.00 94.31 239 ILE A C 1
ATOM 1911 O O . ILE A 1 239 ? -22.223 -0.521 10.551 1.00 94.31 239 ILE A O 1
ATOM 1915 N N . GLY A 1 240 ? -20.857 -2.236 11.039 1.00 93.38 240 GLY A N 1
ATOM 1916 C CA . GLY A 1 240 ? -21.850 -3.002 11.799 1.00 93.38 240 GLY A CA 1
ATOM 1917 C C . GLY A 1 240 ? -22.269 -2.382 13.139 1.00 93.38 240 GLY A C 1
ATOM 1918 O O . GLY A 1 240 ? -23.203 -2.879 13.763 1.00 93.38 240 GLY A O 1
ATOM 1919 N N . GLY A 1 241 ? -21.647 -1.274 13.562 1.00 89.88 241 GLY A N 1
ATOM 1920 C CA . GLY A 1 241 ? -22.207 -0.389 14.586 1.00 89.88 241 GLY A CA 1
ATOM 1921 C C . GLY A 1 241 ? -21.716 -0.608 16.016 1.00 89.88 241 GLY A C 1
ATOM 1922 O O . GLY A 1 241 ? -22.329 -0.080 16.941 1.00 89.88 241 GLY A O 1
ATOM 1923 N N . VAL A 1 242 ? -20.599 -1.314 16.230 1.00 92.25 242 VAL A N 1
ATOM 1924 C CA . VAL A 1 242 ? -19.979 -1.460 17.567 1.00 92.25 242 VAL A CA 1
ATOM 1925 C C . VAL A 1 242 ? -19.650 -0.095 18.181 1.00 92.25 242 VAL A C 1
ATOM 1927 O O . VAL A 1 242 ? -19.777 0.089 19.387 1.00 92.25 242 VAL A O 1
ATOM 1930 N N . LEU A 1 243 ? -19.270 0.881 17.352 1.00 89.69 243 LEU A N 1
ATOM 1931 C CA . LEU A 1 243 ? -18.982 2.256 17.778 1.00 89.69 243 LEU A CA 1
ATOM 1932 C C . LEU A 1 243 ? -20.218 3.175 17.736 1.00 89.69 243 LEU A C 1
ATOM 1934 O O . LEU A 1 243 ? -20.093 4.389 17.889 1.00 89.69 243 LEU A O 1
ATOM 1938 N N . GLY A 1 244 ? -21.405 2.609 17.514 1.00 90.38 244 GLY A N 1
ATOM 1939 C CA . GLY A 1 244 ? -22.614 3.335 17.149 1.00 90.38 244 GLY A CA 1
ATOM 1940 C C . GLY A 1 244 ? -22.701 3.623 15.643 1.00 90.38 244 GLY A C 1
ATOM 1941 O O . GLY A 1 244 ? -21.847 3.188 14.868 1.00 90.38 244 GLY A O 1
ATOM 1942 N N . PRO A 1 245 ? -23.748 4.339 15.201 1.00 91.94 245 PRO A N 1
ATOM 1943 C CA . PRO A 1 245 ? -23.935 4.680 13.794 1.00 91.94 245 PRO A CA 1
ATOM 1944 C C . PRO A 1 245 ? -22.769 5.518 13.236 1.00 91.94 245 PRO A C 1
ATOM 1946 O O . PRO A 1 245 ? -22.341 6.495 13.851 1.00 91.94 245 PRO A O 1
ATOM 1949 N N . VAL A 1 246 ? -22.255 5.150 12.059 1.00 93.75 246 VAL A N 1
ATOM 1950 C CA . VAL A 1 246 ? -21.106 5.804 11.405 1.00 93.75 246 VAL A CA 1
ATOM 1951 C C . VAL A 1 246 ? -21.569 6.547 10.148 1.00 93.75 246 VAL A C 1
ATOM 1953 O O . VAL A 1 246 ? -22.102 5.931 9.230 1.00 93.75 246 VAL A O 1
ATOM 1956 N N . LYS A 1 247 ? -21.307 7.861 10.066 1.00 92.81 247 LYS A N 1
ATOM 1957 C CA . LYS A 1 247 ? -21.548 8.683 8.859 1.00 92.81 247 LYS A CA 1
ATOM 1958 C C . LYS A 1 247 ? -20.493 8.447 7.783 1.00 92.81 247 LYS A C 1
ATOM 1960 O O . LYS A 1 247 ? -20.790 8.445 6.591 1.00 92.81 247 LYS A O 1
ATOM 1965 N N . ALA A 1 248 ? -19.234 8.345 8.204 1.00 94.69 248 ALA A N 1
ATOM 1966 C CA . ALA A 1 248 ? -18.089 8.229 7.310 1.00 94.69 248 ALA A CA 1
ATOM 1967 C C . ALA A 1 248 ? -16.868 7.674 8.051 1.00 94.69 248 ALA A C 1
ATOM 1969 O O . ALA A 1 248 ? -16.715 7.865 9.257 1.00 94.69 248 ALA A O 1
ATOM 1970 N N . TYR A 1 249 ? -15.943 7.070 7.311 1.00 95.88 249 TYR A N 1
ATOM 1971 C CA . TYR A 1 249 ? -14.597 6.785 7.797 1.00 95.88 249 TYR A CA 1
ATOM 1972 C C . TYR A 1 249 ? -13.564 7.030 6.695 1.00 95.88 249 TYR A C 1
ATOM 1974 O O . TYR A 1 249 ? -13.869 6.989 5.501 1.00 95.88 249 TYR A O 1
ATOM 1982 N N . PHE A 1 250 ? -12.323 7.287 7.095 1.00 96.81 250 PHE A N 1
ATOM 1983 C CA . PHE A 1 250 ? -11.184 7.401 6.193 1.00 96.81 250 PHE A CA 1
ATOM 1984 C C . PHE A 1 250 ? -9.999 6.634 6.766 1.00 96.81 250 PHE A C 1
ATOM 1986 O O . PHE A 1 250 ? -9.608 6.883 7.905 1.00 96.81 250 PHE A O 1
ATOM 1993 N N . GLY A 1 251 ? -9.432 5.718 5.977 1.00 95.06 251 GLY A N 1
ATOM 1994 C CA . GLY A 1 251 ? -8.353 4.832 6.407 1.00 95.06 251 GLY A CA 1
ATOM 1995 C C . GLY A 1 251 ? -7.077 4.968 5.579 1.00 95.06 251 GLY A C 1
ATOM 1996 O O . GLY A 1 251 ? -7.140 5.083 4.352 1.00 95.06 251 GLY A O 1
ATOM 1997 N N . THR A 1 252 ? -5.919 4.908 6.237 1.00 94.38 252 THR A N 1
ATOM 1998 C CA . THR A 1 252 ? -4.597 4.851 5.595 1.00 94.38 252 THR A CA 1
ATOM 1999 C C . THR A 1 252 ? -3.765 3.715 6.169 1.00 94.38 252 THR A C 1
ATOM 2001 O O . THR A 1 252 ? -3.596 3.613 7.383 1.00 94.38 252 THR A O 1
ATOM 2004 N N . VAL A 1 253 ? -3.250 2.856 5.288 1.00 93.50 253 VAL A N 1
ATOM 2005 C CA . VAL A 1 253 ? -2.375 1.741 5.664 1.00 93.50 253 VAL A CA 1
ATOM 2006 C C . VAL A 1 253 ? -0.929 2.214 5.662 1.00 93.50 253 VAL A C 1
ATOM 2008 O O . VAL A 1 253 ? -0.474 2.798 4.675 1.00 93.50 253 VAL A O 1
ATOM 2011 N N . GLU A 1 254 ? -0.212 1.919 6.739 1.00 88.94 254 GLU A N 1
ATOM 2012 C CA . GLU A 1 254 ? 1.205 2.231 6.903 1.00 88.94 254 GLU A CA 1
ATOM 2013 C C . GLU A 1 254 ? 1.969 1.008 7.426 1.00 88.94 254 GLU A C 1
ATOM 2015 O O . GLU A 1 254 ? 1.412 0.125 8.081 1.00 88.94 254 GLU A O 1
ATOM 2020 N N . SER A 1 255 ? 3.260 0.930 7.110 1.00 84.56 255 SER A N 1
ATOM 2021 C CA . SER A 1 255 ? 4.170 -0.052 7.700 1.00 84.56 255 SER A CA 1
ATOM 2022 C C . SER A 1 255 ? 4.725 0.501 9.010 1.00 84.56 255 SER A C 1
ATOM 2024 O O . SER A 1 255 ? 5.253 1.613 9.026 1.00 84.56 255 SER A O 1
ATOM 2026 N N . GLN A 1 256 ? 4.641 -0.260 10.097 1.00 80.06 256 GLN A N 1
ATOM 2027 C CA . GLN A 1 256 ? 5.249 0.132 11.371 1.00 80.06 256 GLN A CA 1
ATOM 2028 C C . GLN A 1 256 ? 6.765 -0.117 11.384 1.00 80.06 256 GLN A C 1
ATOM 2030 O O . GLN A 1 256 ? 7.301 -0.781 10.499 1.00 80.06 256 GLN A O 1
ATOM 2035 N N . GLY A 1 257 ? 7.459 0.351 12.427 1.00 70.25 257 GLY A N 1
ATOM 2036 C CA . GLY A 1 257 ? 8.917 0.198 12.564 1.00 70.25 257 GLY A CA 1
ATOM 2037 C C . GLY A 1 257 ? 9.427 -1.252 12.527 1.00 70.25 257 GLY A C 1
ATOM 2038 O O . GLY A 1 257 ? 10.559 -1.482 12.118 1.00 70.25 257 GLY A O 1
ATOM 2039 N N . ARG A 1 258 ? 8.581 -2.233 12.877 1.00 73.50 258 ARG A N 1
ATOM 2040 C CA . ARG A 1 258 ? 8.866 -3.681 12.772 1.00 73.50 258 ARG A CA 1
ATOM 2041 C C . ARG A 1 258 ? 8.438 -4.331 11.444 1.00 73.50 258 ARG A C 1
ATOM 2043 O O . ARG A 1 258 ? 8.468 -5.547 11.326 1.00 73.50 258 ARG A O 1
ATOM 2050 N N . GLY A 1 259 ? 8.005 -3.547 10.456 1.00 78.25 259 GLY A N 1
ATOM 2051 C CA . GLY A 1 259 ? 7.672 -4.015 9.105 1.00 78.25 259 GLY A CA 1
ATOM 2052 C C . GLY A 1 259 ? 6.216 -4.442 8.869 1.00 78.25 259 GLY A C 1
ATOM 2053 O O . GLY A 1 259 ? 5.780 -4.407 7.720 1.00 78.25 259 GLY A O 1
ATOM 2054 N N . SER A 1 260 ? 5.432 -4.778 9.904 1.00 86.38 260 SER A N 1
ATOM 2055 C CA . SER A 1 260 ? 4.018 -5.155 9.709 1.00 86.38 260 SER A CA 1
ATOM 2056 C C . SER A 1 260 ? 3.126 -3.973 9.317 1.00 86.38 260 SER A C 1
ATOM 2058 O O . SER A 1 260 ? 3.429 -2.806 9.575 1.00 86.38 260 SER A O 1
ATOM 2060 N N . LEU A 1 261 ? 1.977 -4.281 8.724 1.00 93.31 261 LEU A N 1
ATOM 2061 C CA . LEU A 1 261 ? 0.979 -3.285 8.352 1.00 93.31 261 LEU A CA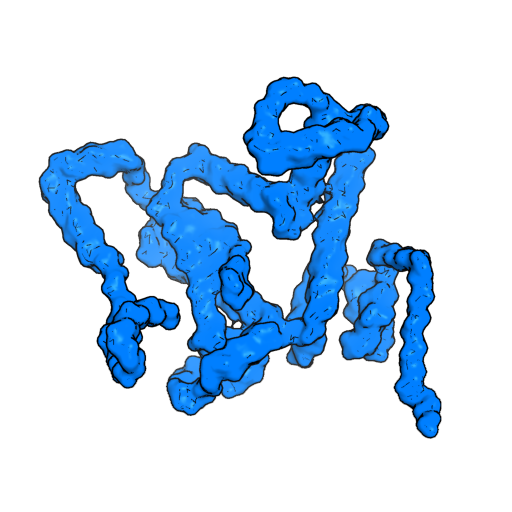 1
ATOM 2062 C C . LEU A 1 261 ? 0.098 -2.915 9.552 1.00 93.31 261 LEU A C 1
ATOM 2064 O O . LEU A 1 261 ? -0.290 -3.776 10.339 1.00 93.31 261 LEU A O 1
ATOM 2068 N N . HIS A 1 262 ? -0.256 -1.640 9.656 1.00 94.25 262 HIS A N 1
ATOM 2069 C CA . HIS A 1 262 ? -1.312 -1.147 10.535 1.00 94.25 262 HIS A CA 1
ATOM 2070 C C . HIS A 1 262 ? -2.186 -0.147 9.777 1.00 94.25 262 HIS A C 1
ATOM 2072 O O . HIS A 1 262 ? -1.779 0.425 8.761 1.00 94.25 262 HIS A O 1
ATOM 2078 N N . LEU A 1 263 ? -3.420 0.023 10.240 1.00 96.25 263 LEU A N 1
ATOM 2079 C CA . LEU A 1 263 ? -4.391 0.937 9.653 1.00 96.25 263 LEU A CA 1
ATOM 2080 C C . LEU A 1 263 ? -4.664 2.078 10.630 1.00 96.25 263 LEU A C 1
ATOM 2082 O O . LEU A 1 263 ? -5.144 1.834 11.735 1.00 96.25 263 LEU A O 1
ATOM 2086 N N . HIS A 1 264 ? -4.435 3.314 10.195 1.00 95.50 264 HIS A N 1
ATOM 2087 C CA . HIS A 1 264 ? -4.964 4.500 10.862 1.00 95.50 264 HIS A CA 1
ATOM 2088 C C . HIS A 1 264 ? -6.335 4.849 10.290 1.00 95.50 264 HIS A C 1
ATOM 2090 O O . HIS A 1 264 ? -6.503 4.897 9.071 1.00 95.50 264 HIS A O 1
ATOM 2096 N N . LEU A 1 265 ? -7.299 5.113 11.166 1.00 96.62 265 LEU A N 1
ATOM 2097 C CA . LEU A 1 265 ? -8.679 5.445 10.841 1.00 96.62 265 LEU A CA 1
ATOM 2098 C C . LEU A 1 265 ? -9.090 6.756 11.502 1.00 96.62 265 LEU A C 1
ATOM 2100 O O . LEU A 1 265 ? -8.882 6.965 12.696 1.00 96.62 265 LEU A O 1
ATOM 2104 N N . LEU A 1 266 ? -9.755 7.598 10.721 1.00 96.69 266 LEU A N 1
ATOM 2105 C CA . LEU A 1 266 ? -10.613 8.667 11.216 1.00 96.69 266 LEU A CA 1
ATOM 2106 C C . LEU A 1 266 ? -12.061 8.242 10.997 1.00 96.69 266 LEU A C 1
ATOM 2108 O O . LEU A 1 266 ? -12.411 7.845 9.885 1.00 96.69 266 LEU A O 1
ATOM 2112 N N . ILE A 1 267 ? -12.888 8.318 12.037 1.00 95.50 267 ILE A N 1
ATOM 2113 C CA . ILE A 1 267 ? -14.287 7.876 12.000 1.00 95.50 267 ILE A CA 1
ATOM 2114 C C . ILE A 1 267 ? -15.190 9.030 12.442 1.00 95.50 267 ILE A C 1
ATOM 2116 O O . ILE A 1 267 ? -14.960 9.672 13.470 1.00 95.50 267 ILE A O 1
ATOM 2120 N N . TRP A 1 268 ? -16.230 9.285 11.652 1.00 93.94 268 TRP A N 1
ATOM 2121 C CA . TRP A 1 268 ? -17.285 10.256 11.918 1.00 93.94 268 TRP A CA 1
ATOM 2122 C C . TRP A 1 268 ? -18.525 9.511 12.388 1.00 93.94 268 TRP A C 1
ATOM 2124 O O . TRP A 1 268 ? -19.159 8.799 11.608 1.00 93.94 268 TRP A O 1
ATOM 2134 N N . LEU A 1 269 ? -18.858 9.681 13.662 1.00 92.00 269 LEU A N 1
ATOM 2135 C CA . LEU A 1 269 ? -20.054 9.106 14.261 1.00 92.00 269 LEU A CA 1
ATOM 2136 C C . LEU A 1 269 ? -21.291 9.945 13.925 1.00 92.00 269 LEU A C 1
ATOM 2138 O O . LEU A 1 269 ? -21.220 11.170 13.803 1.00 92.00 269 LEU A O 1
ATOM 2142 N N . ASP A 1 270 ? -22.437 9.283 13.823 1.00 89.44 270 ASP A N 1
ATOM 2143 C CA . ASP A 1 270 ? -23.738 9.914 13.636 1.00 89.44 270 ASP A CA 1
ATOM 2144 C C . ASP A 1 270 ? -24.424 10.178 14.980 1.00 89.44 270 ASP A C 1
ATOM 2146 O O . ASP A 1 270 ? -25.395 9.527 15.353 1.00 89.44 270 ASP A O 1
ATOM 2150 N N . HIS A 1 271 ? -23.855 11.103 15.758 1.00 79.69 271 HIS A N 1
ATOM 2151 C CA . HIS A 1 271 ? -24.405 11.484 17.065 1.00 79.69 271 HIS A CA 1
ATOM 2152 C C . HIS A 1 271 ? -24.787 12.968 17.177 1.00 79.69 271 HIS A C 1
ATOM 2154 O O . HIS A 1 271 ? -25.163 13.406 18.262 1.00 79.69 271 HIS A O 1
ATOM 2160 N N . ASP A 1 272 ? -24.632 13.751 16.098 1.00 72.06 272 ASP A N 1
ATOM 2161 C CA . ASP A 1 272 ? -24.895 15.203 15.944 1.00 72.06 272 ASP A CA 1
ATOM 2162 C C . ASP A 1 272 ? -24.316 16.167 17.006 1.00 72.06 272 ASP A C 1
ATOM 2164 O O . ASP A 1 272 ? -24.358 17.383 16.833 1.00 72.06 272 ASP A O 1
ATOM 2168 N N . MET A 1 273 ? -23.707 15.650 18.073 1.00 78.06 273 MET A N 1
ATOM 2169 C CA . MET A 1 273 ? -23.084 16.403 19.156 1.00 78.06 273 MET A CA 1
ATOM 2170 C C . MET A 1 273 ? -21.792 17.084 1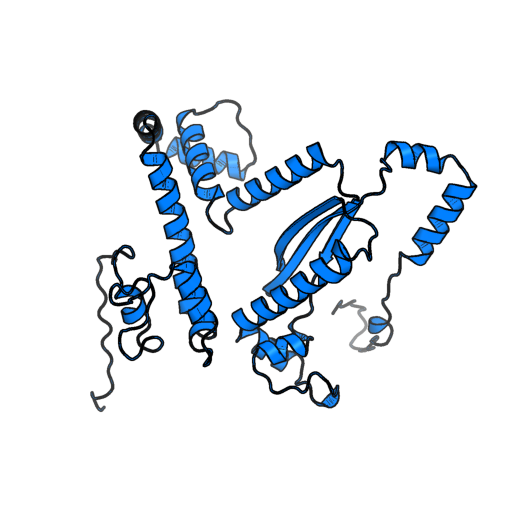8.695 1.00 78.06 273 MET A C 1
ATOM 2172 O O . MET A 1 273 ? -20.784 16.432 18.419 1.00 78.06 273 MET A O 1
ATOM 2176 N N . LYS A 1 274 ? -21.809 18.416 18.656 1.00 80.12 274 LYS A N 1
ATOM 2177 C CA . LYS A 1 274 ? -20.660 19.265 18.326 1.00 80.12 274 LYS A CA 1
ATOM 2178 C C . LYS A 1 274 ? -19.854 19.594 19.590 1.00 80.12 274 LYS A C 1
ATOM 2180 O O . LYS A 1 274 ? -20.392 19.549 20.699 1.00 80.12 274 LYS A O 1
ATOM 2185 N N . PRO A 1 275 ? -18.587 20.035 19.461 1.00 80.69 275 PRO A N 1
ATOM 2186 C CA . PRO A 1 275 ? -17.801 20.502 20.608 1.00 80.69 275 PRO A CA 1
ATOM 2187 C C . PRO A 1 275 ? -18.490 21.606 21.431 1.00 80.69 275 PRO A C 1
ATOM 2189 O O . PRO A 1 275 ? -18.356 21.648 22.653 1.00 80.69 275 PRO A O 1
ATOM 2192 N N . ALA A 1 276 ? -19.264 22.481 20.777 1.00 86.06 276 ALA A N 1
ATOM 2193 C CA . ALA A 1 276 ? -20.063 23.506 21.451 1.00 86.06 276 ALA A CA 1
ATOM 2194 C C . ALA A 1 276 ? -21.176 22.899 22.325 1.00 86.06 276 ALA A C 1
ATOM 2196 O O . ALA A 1 276 ? -21.348 23.318 23.471 1.00 86.06 276 ALA A O 1
ATOM 2197 N N . ASP A 1 277 ? -21.862 21.869 21.824 1.00 87.38 277 ASP A N 1
ATOM 2198 C CA . ASP A 1 277 ? -22.916 21.164 22.558 1.00 87.38 277 ASP A CA 1
ATOM 2199 C C . ASP A 1 277 ? -22.330 20.433 23.769 1.00 87.38 277 ASP A C 1
ATOM 2201 O O . ASP A 1 277 ? -22.892 20.489 24.860 1.00 87.38 277 ASP A O 1
ATOM 2205 N N . MET A 1 278 ? -21.154 19.813 23.613 1.00 86.19 278 MET A N 1
ATOM 2206 C CA . MET A 1 278 ? -20.421 19.198 24.724 1.00 86.19 278 MET A CA 1
ATOM 2207 C C . MET A 1 278 ? -20.065 20.235 25.799 1.00 86.19 278 MET A C 1
ATOM 2209 O O . MET A 1 278 ? -20.322 20.015 26.983 1.00 86.19 278 MET A O 1
ATOM 2213 N N . LYS A 1 279 ? -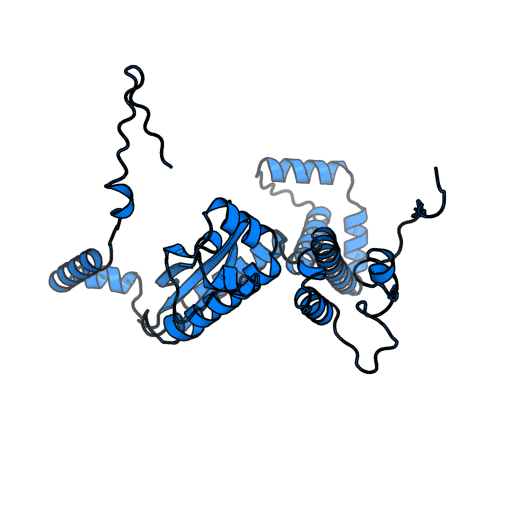19.542 21.404 25.401 1.00 89.75 279 LYS A N 1
ATOM 2214 C CA . LYS A 1 279 ? -19.216 22.501 26.329 1.00 89.75 279 LYS A CA 1
ATOM 2215 C C . LYS A 1 279 ? -20.441 22.975 27.119 1.00 89.75 279 LYS A C 1
ATOM 2217 O O . LYS A 1 279 ? -20.313 23.283 28.307 1.00 89.75 279 LYS A O 1
ATOM 2222 N N . GLN A 1 280 ? -21.611 23.022 26.479 1.00 92.94 280 GLN A N 1
ATOM 2223 C CA . GLN A 1 280 ? -22.874 23.374 27.128 1.00 92.94 280 GLN A CA 1
ATOM 2224 C C . GLN A 1 280 ? -23.375 22.256 28.052 1.00 92.94 280 GLN A C 1
ATOM 2226 O O . GLN A 1 280 ? -23.719 22.527 29.201 1.00 92.94 280 GLN A O 1
ATOM 2231 N N . LYS A 1 281 ? -23.374 20.997 27.597 1.00 91.38 281 LYS A N 1
ATOM 2232 C CA . LYS A 1 281 ? -23.828 19.840 28.388 1.00 91.38 281 LYS A CA 1
ATOM 2233 C C . LYS A 1 281 ? -22.988 19.626 29.643 1.00 91.38 281 LYS A C 1
ATOM 2235 O O . LYS A 1 281 ? -23.547 19.350 30.699 1.00 91.38 281 LYS A O 1
ATOM 2240 N N . ILE A 1 282 ? -21.675 19.851 29.566 1.00 94.06 282 ILE A N 1
ATOM 2241 C CA . ILE A 1 282 ? -20.762 19.798 30.719 1.00 94.06 282 ILE A CA 1
ATOM 2242 C C . ILE A 1 282 ? -21.115 20.846 31.789 1.00 94.06 282 ILE A C 1
ATOM 2244 O O . ILE A 1 282 ? -20.681 20.709 32.926 1.00 94.06 282 ILE A O 1
ATOM 2248 N N . GLN A 1 283 ? -21.928 21.872 31.516 1.00 95.12 283 GLN A N 1
ATOM 2249 C CA . GLN A 1 283 ? -22.393 22.772 32.583 1.00 95.12 283 GLN A CA 1
ATOM 2250 C C . GLN A 1 283 ? -23.380 22.082 33.543 1.00 95.12 283 GLN A C 1
ATOM 2252 O O . GLN A 1 283 ? -23.436 22.444 34.720 1.00 95.12 283 GLN A O 1
ATOM 2257 N N . ASN A 1 284 ? -24.100 21.055 33.082 1.00 96.38 284 ASN A N 1
ATOM 2258 C CA . ASN A 1 284 ? -25.016 20.261 33.895 1.00 96.38 284 ASN A CA 1
ATOM 2259 C C . ASN A 1 284 ? -24.244 19.241 34.758 1.00 96.38 284 ASN A C 1
ATOM 2261 O O . ASN A 1 284 ? -23.454 18.450 34.243 1.00 96.38 284 ASN A O 1
ATOM 2265 N N . ALA A 1 285 ? -24.482 19.253 36.073 1.00 96.56 285 ALA A N 1
ATOM 2266 C CA . ALA A 1 285 ? -23.779 18.389 37.022 1.00 96.56 285 ALA A CA 1
ATOM 2267 C C . ALA A 1 285 ? -24.057 16.891 36.809 1.00 96.56 285 ALA A C 1
ATOM 2269 O O . ALA A 1 285 ? -23.114 16.109 36.808 1.00 96.56 285 ALA A O 1
ATOM 2270 N N . ASP A 1 286 ? -25.310 16.504 36.558 1.00 96.75 286 ASP A N 1
ATOM 2271 C CA . ASP A 1 286 ? -25.696 15.108 36.305 1.00 96.75 286 ASP A CA 1
ATOM 2272 C C . ASP A 1 286 ? -25.031 14.566 35.031 1.00 96.75 286 ASP A C 1
ATOM 2274 O O . ASP A 1 286 ? -24.477 13.467 35.025 1.00 96.75 286 ASP A O 1
ATOM 2278 N N . PHE A 1 287 ? -24.989 15.373 33.965 1.00 95.06 287 PHE A N 1
ATOM 2279 C CA . PHE A 1 287 ? -24.275 14.995 32.745 1.00 95.06 287 PHE A CA 1
ATOM 2280 C C . PHE A 1 287 ? -22.771 14.816 32.990 1.00 95.06 287 PHE A C 1
ATOM 2282 O O . PHE A 1 287 ? -22.186 13.860 32.485 1.00 95.06 287 PHE A O 1
ATOM 2289 N N . ARG A 1 288 ? -22.135 15.707 33.769 1.00 95.00 288 ARG A N 1
ATOM 2290 C CA . ARG A 1 288 ? -20.709 15.573 34.110 1.00 95.00 288 ARG A CA 1
ATOM 2291 C C . ARG A 1 288 ? -20.416 14.288 34.868 1.00 95.00 288 ARG A C 1
ATOM 2293 O O . ARG A 1 288 ? -19.443 13.625 34.529 1.00 95.00 288 ARG A O 1
ATOM 2300 N N . GLU A 1 289 ? -21.221 13.946 35.868 1.00 96.25 289 GLU A N 1
ATOM 2301 C CA . GLU A 1 289 ? -21.006 12.722 36.647 1.00 96.25 289 GLU A CA 1
ATOM 2302 C C . GLU A 1 289 ? -21.201 11.470 35.783 1.00 96.25 289 GLU A C 1
ATOM 2304 O O . GLU A 1 289 ? -20.368 10.568 35.818 1.00 96.25 289 GLU A O 1
ATOM 2309 N N . LYS A 1 290 ? -22.207 11.454 34.899 1.00 95.06 290 LYS A N 1
ATOM 2310 C CA . LYS A 1 290 ? -22.380 10.369 33.916 1.00 95.06 290 LYS A CA 1
ATOM 2311 C C . LYS A 1 290 ? -21.214 10.267 32.935 1.00 95.06 290 LYS A C 1
ATOM 2313 O O . LYS A 1 290 ? -20.781 9.164 32.621 1.00 95.06 290 LYS A O 1
ATOM 2318 N N . LEU A 1 291 ? -20.696 11.400 32.455 1.00 91.19 291 LEU A N 1
ATOM 2319 C CA . LEU A 1 291 ? -19.539 11.424 31.561 1.00 91.19 291 LEU A CA 1
ATOM 2320 C C . LEU A 1 291 ? -18.282 10.899 32.263 1.00 91.19 291 LEU A C 1
ATOM 2322 O O . LEU A 1 291 ? -17.548 10.129 31.658 1.00 91.19 291 LEU A O 1
ATOM 2326 N N . LYS A 1 292 ? -18.042 11.278 33.524 1.00 92.94 292 LYS A N 1
ATOM 2327 C CA . LYS A 1 292 ? -16.932 10.732 34.320 1.00 92.94 292 LYS A CA 1
ATOM 2328 C C . LYS A 1 292 ? -17.063 9.225 34.490 1.00 92.94 292 LYS A C 1
ATOM 2330 O O . LYS A 1 292 ? -16.123 8.525 34.148 1.00 92.94 292 LYS A O 1
ATOM 2335 N N . ALA A 1 293 ? -18.228 8.740 34.920 1.00 93.81 293 ALA A N 1
ATOM 2336 C CA . ALA A 1 293 ? -18.471 7.309 35.086 1.00 93.81 293 ALA A CA 1
ATOM 2337 C C . ALA A 1 293 ? -18.251 6.536 33.775 1.00 93.81 293 ALA A C 1
ATOM 2339 O O . ALA A 1 293 ? -17.642 5.474 33.775 1.00 93.81 293 ALA A O 1
ATOM 2340 N N . TYR A 1 294 ? -18.687 7.098 32.643 1.00 89.62 294 TYR A N 1
ATOM 2341 C CA . TYR A 1 294 ? -18.409 6.531 31.326 1.00 89.62 294 TYR A CA 1
ATOM 2342 C C . TYR A 1 294 ? -16.908 6.501 31.005 1.00 89.62 294 TYR A C 1
ATOM 2344 O O . TYR A 1 294 ? -16.404 5.475 30.565 1.00 89.62 294 TYR A O 1
ATOM 2352 N N . LEU A 1 295 ? -16.183 7.603 31.231 1.00 89.38 295 LEU A N 1
ATOM 2353 C CA . LEU A 1 295 ? -14.737 7.666 31.000 1.00 89.38 295 LEU A CA 1
ATOM 2354 C C . LEU A 1 295 ? -13.971 6.686 31.899 1.00 89.38 295 LEU A C 1
ATOM 2356 O O . LEU A 1 295 ? -13.063 6.023 31.414 1.00 89.38 295 LEU A O 1
ATOM 2360 N N . GLU A 1 296 ? -14.351 6.566 33.170 1.00 89.44 296 GLU A N 1
ATOM 2361 C CA . GLU A 1 296 ? -13.779 5.604 34.119 1.00 89.44 296 GLU A CA 1
ATOM 2362 C C . GLU A 1 296 ? -14.066 4.148 33.721 1.00 89.44 296 GLU A C 1
ATOM 2364 O O . GLU A 1 296 ? -13.232 3.278 33.957 1.00 89.44 296 GLU A O 1
ATOM 2369 N N . ASP A 1 297 ? -15.204 3.877 33.076 1.00 87.88 297 ASP A N 1
ATOM 2370 C CA . ASP A 1 297 ? -15.526 2.543 32.564 1.00 87.88 297 ASP A CA 1
ATOM 2371 C C . ASP A 1 297 ? -14.748 2.191 31.284 1.00 87.88 297 ASP A C 1
ATOM 2373 O O . ASP A 1 297 ? -14.332 1.046 31.120 1.00 87.88 297 ASP A O 1
ATOM 2377 N N . ILE A 1 298 ? -14.510 3.144 30.371 1.00 82.38 298 ILE A N 1
ATOM 2378 C CA . ILE A 1 298 ? -13.863 2.845 29.075 1.00 82.38 298 ILE A CA 1
ATOM 2379 C C . ILE A 1 298 ? -12.345 3.040 29.065 1.00 82.38 298 ILE A C 1
ATOM 2381 O O . ILE A 1 298 ? -11.657 2.416 28.255 1.00 82.38 298 ILE A O 1
ATOM 2385 N N . ILE A 1 299 ? -11.806 3.923 29.910 1.00 80.88 299 ILE A N 1
ATOM 2386 C CA . ILE A 1 299 ? -10.364 4.152 30.005 1.00 80.88 299 ILE A CA 1
ATOM 2387 C C . ILE A 1 299 ? -9.804 3.057 30.905 1.00 80.88 299 ILE A C 1
ATOM 2389 O O . ILE A 1 299 ? -9.709 3.202 32.120 1.00 80.88 299 ILE A O 1
ATOM 2393 N N . LYS A 1 300 ? -9.440 1.940 30.280 1.00 74.50 300 LYS A N 1
ATOM 2394 C CA . LYS A 1 300 ? -8.726 0.844 30.930 1.00 74.50 300 LYS A CA 1
ATOM 2395 C C . LYS A 1 300 ? -7.301 0.809 30.406 1.00 74.50 300 LYS A C 1
ATOM 2397 O O . LYS A 1 300 ? -7.078 0.779 29.198 1.00 74.50 300 LYS A O 1
ATOM 2402 N N . GLU A 1 301 ? -6.350 0.811 31.326 1.00 68.50 301 GLU A N 1
ATOM 2403 C CA . GLU A 1 301 ? -4.968 0.450 31.051 1.00 68.50 301 GLU A CA 1
ATOM 2404 C C . GLU A 1 301 ? -4.754 -0.933 31.660 1.00 68.50 301 GLU A C 1
ATOM 2406 O O . GLU A 1 301 ? -4.808 -1.096 32.878 1.00 68.50 301 GLU A O 1
ATOM 2411 N N . ASP A 1 302 ? -4.584 -1.936 30.806 1.00 63.81 302 ASP A N 1
ATOM 2412 C CA . ASP A 1 302 ? -4.246 -3.283 31.239 1.00 63.81 302 ASP A CA 1
ATOM 2413 C C . ASP A 1 302 ? -2.737 -3.480 31.043 1.00 63.81 302 ASP A C 1
ATOM 2415 O O . ASP A 1 302 ? -2.237 -3.532 29.917 1.00 63.81 302 ASP A O 1
ATOM 2419 N N . LEU A 1 303 ? -2.008 -3.500 32.160 1.00 60.12 303 LEU A N 1
ATOM 2420 C CA . LEU A 1 303 ? -0.574 -3.798 32.228 1.00 60.12 303 LEU A CA 1
ATOM 2421 C C . LEU A 1 303 ? -0.327 -5.224 32.744 1.00 60.12 303 LEU A C 1
ATOM 2423 O O . LEU A 1 303 ? 0.806 -5.543 33.113 1.00 60.12 303 LEU A O 1
ATOM 2427 N N . ASP A 1 304 ? -1.355 -6.069 32.852 1.00 52.50 304 ASP A N 1
ATOM 2428 C CA . ASP A 1 304 ? -1.284 -7.266 33.692 1.00 52.50 304 ASP A CA 1
ATOM 2429 C C . ASP A 1 304 ? -0.276 -8.310 33.178 1.00 52.50 304 ASP A C 1
ATOM 2431 O O . ASP A 1 304 ? 0.317 -9.023 33.985 1.00 52.50 304 ASP A O 1
ATOM 2435 N N . GLU A 1 305 ? 0.088 -8.306 31.889 1.00 52.66 305 GLU A N 1
ATOM 2436 C CA . GLU A 1 305 ? 1.183 -9.151 31.370 1.00 52.66 305 GLU A CA 1
ATOM 2437 C C . GLU A 1 305 ? 2.604 -8.713 31.802 1.00 52.66 305 GLU A C 1
ATOM 2439 O O . GLU A 1 305 ? 3.571 -9.454 31.594 1.00 52.66 305 GLU A O 1
ATOM 2444 N N . PHE A 1 306 ? 2.761 -7.542 32.431 1.00 51.59 306 PHE A N 1
ATOM 2445 C CA . PHE A 1 306 ? 4.053 -7.015 32.897 1.00 51.59 306 PHE A CA 1
ATOM 2446 C C . PHE A 1 306 ? 4.227 -7.018 34.419 1.00 51.59 306 PHE A C 1
ATOM 2448 O O . PHE A 1 306 ? 5.330 -6.750 34.901 1.00 51.59 306 PHE A O 1
ATOM 2455 N N . LYS A 1 307 ? 3.189 -7.350 35.198 1.00 49.09 307 LYS A N 1
ATOM 2456 C CA . LYS A 1 307 ? 3.290 -7.378 36.669 1.00 49.09 307 LYS A CA 1
ATOM 2457 C C . LYS A 1 307 ? 4.145 -8.542 37.185 1.00 49.09 307 LYS A C 1
ATOM 2459 O O . LYS A 1 307 ? 4.869 -8.363 38.162 1.00 49.09 307 LYS A O 1
ATOM 2464 N N . ASP A 1 308 ? 4.169 -9.668 36.468 1.00 46.16 308 ASP A N 1
ATOM 2465 C CA . ASP A 1 308 ? 4.839 -10.901 36.916 1.00 46.16 308 ASP A CA 1
ATOM 2466 C C . ASP A 1 308 ? 6.237 -11.137 36.307 1.00 46.16 308 ASP A C 1
ATOM 2468 O O . ASP A 1 308 ? 6.893 -12.133 36.611 1.00 46.16 308 ASP A O 1
ATOM 2472 N N . LYS A 1 309 ? 6.751 -10.212 35.480 1.00 44.38 309 LYS A N 1
ATOM 2473 C CA . LYS A 1 309 ? 8.113 -10.279 34.905 1.00 44.38 309 LYS A CA 1
ATOM 2474 C C . LYS A 1 309 ? 9.123 -9.354 35.596 1.00 44.38 309 LYS A C 1
ATOM 2476 O O . LYS A 1 309 ? 10.054 -8.864 34.958 1.00 44.38 309 LYS A O 1
ATOM 2481 N N . GLN A 1 310 ? 9.010 -9.150 36.910 1.00 41.97 310 GLN A N 1
ATOM 2482 C CA . GLN A 1 310 ? 10.152 -8.664 37.695 1.00 41.97 310 GLN A CA 1
ATOM 2483 C C . GLN A 1 310 ? 11.175 -9.794 37.865 1.00 41.97 310 GLN A C 1
ATOM 2485 O O . GLN A 1 310 ? 11.250 -10.452 38.900 1.00 41.97 310 GLN A O 1
ATOM 2490 N N . VAL A 1 311 ? 11.979 -10.031 36.828 1.00 42.31 311 VAL A N 1
ATOM 2491 C CA . VAL A 1 311 ? 13.208 -10.812 36.969 1.00 42.31 311 VAL A CA 1
ATOM 2492 C C . VAL A 1 311 ? 14.202 -9.941 37.737 1.00 42.31 311 VAL A C 1
ATOM 2494 O O . VAL A 1 311 ? 14.798 -9.015 37.192 1.00 42.31 311 VAL A O 1
ATOM 2497 N N . PHE A 1 312 ? 14.351 -10.208 39.033 1.00 38.88 312 PHE A N 1
ATOM 2498 C CA . PHE A 1 312 ? 15.430 -9.649 39.842 1.00 38.88 312 PHE A CA 1
ATOM 2499 C C . PHE A 1 312 ? 16.754 -10.319 39.446 1.00 38.88 312 PHE A C 1
ATOM 2501 O O . PHE A 1 312 ? 17.149 -11.317 40.045 1.00 38.88 312 PHE A O 1
ATOM 2508 N N . GLU A 1 313 ? 17.466 -9.774 38.459 1.00 38.28 313 GLU A N 1
ATOM 2509 C CA . GLU A 1 313 ? 18.884 -10.097 38.272 1.00 38.28 313 GLU A CA 1
ATOM 2510 C C . GLU A 1 313 ? 19.744 -9.177 39.148 1.00 38.28 313 GLU A C 1
ATOM 2512 O O . GLU A 1 313 ? 19.984 -8.006 38.855 1.00 38.28 313 GLU A O 1
ATOM 2517 N N . ASN A 1 314 ? 20.203 -9.729 40.272 1.00 39.38 314 ASN A N 1
ATOM 2518 C CA . ASN A 1 314 ? 21.213 -9.119 41.126 1.00 39.38 314 ASN A CA 1
ATOM 2519 C C . ASN A 1 314 ? 22.596 -9.286 40.477 1.00 39.38 314 ASN A C 1
ATOM 2521 O O . ASN A 1 314 ? 23.291 -10.269 40.724 1.00 39.38 314 ASN A O 1
ATOM 2525 N N . LEU A 1 315 ? 23.021 -8.303 39.683 1.00 41.06 315 LEU A N 1
ATOM 2526 C CA . LEU A 1 315 ? 24.426 -8.131 39.311 1.00 41.06 315 LEU A CA 1
ATOM 2527 C C . LEU A 1 315 ? 24.868 -6.700 39.651 1.00 41.06 315 LEU A C 1
ATOM 2529 O O . LEU A 1 315 ? 24.559 -5.738 38.959 1.00 41.06 315 LEU A O 1
ATOM 2533 N N . ASN A 1 316 ? 25.597 -6.583 40.764 1.00 42.34 316 ASN A N 1
ATOM 2534 C CA . ASN A 1 316 ? 26.448 -5.448 41.138 1.00 42.34 316 ASN A CA 1
ATOM 2535 C C . ASN A 1 316 ? 25.808 -4.045 41.176 1.00 42.34 316 ASN A C 1
ATOM 2537 O O . ASN A 1 316 ? 26.338 -3.091 40.613 1.00 42.34 316 ASN A O 1
ATOM 2541 N N . GLY A 1 317 ? 24.739 -3.886 41.962 1.00 39.03 317 GLY A N 1
ATOM 2542 C CA . GLY A 1 317 ? 24.498 -2.636 42.701 1.00 39.03 317 GLY A CA 1
ATOM 2543 C C . GLY A 1 317 ? 24.093 -1.391 41.903 1.00 39.03 317 GLY A C 1
ATOM 2544 O O . GLY A 1 317 ? 24.069 -0.306 42.482 1.00 39.03 317 GLY A O 1
ATOM 2545 N N . ILE A 1 318 ? 23.724 -1.511 40.626 1.00 36.28 318 ILE A N 1
ATOM 2546 C CA . ILE A 1 318 ? 23.202 -0.391 39.830 1.00 36.28 318 ILE A CA 1
ATOM 2547 C C . ILE A 1 318 ? 21.841 -0.781 39.249 1.00 36.28 318 ILE A C 1
ATOM 2549 O O . ILE A 1 318 ? 21.731 -1.683 38.424 1.00 36.28 318 ILE A O 1
ATOM 2553 N N . LYS A 1 319 ? 20.782 -0.092 39.696 1.00 32.19 319 LYS A N 1
ATOM 2554 C CA . LYS A 1 319 ? 19.418 -0.258 39.175 1.00 32.19 319 LYS A CA 1
ATOM 2555 C C . LYS A 1 319 ? 19.331 0.348 37.772 1.00 32.19 319 LYS A C 1
ATOM 2557 O O . LYS A 1 319 ? 19.162 1.558 37.640 1.00 32.19 319 LYS A O 1
ATOM 2562 N N . HIS A 1 320 ? 19.410 -0.482 36.739 1.00 31.33 320 HIS A N 1
ATOM 2563 C CA . HIS A 1 320 ? 19.002 -0.101 35.389 1.00 31.33 320 HIS A CA 1
ATOM 2564 C C . HIS A 1 320 ? 17.600 -0.643 35.102 1.00 31.33 320 HIS A C 1
ATOM 2566 O O . HIS A 1 320 ? 17.364 -1.844 35.177 1.00 31.33 320 HIS A O 1
ATOM 2572 N N . PHE A 1 321 ? 16.670 0.255 34.773 1.00 36.41 321 PHE A N 1
ATOM 2573 C CA . PHE A 1 321 ? 15.381 -0.116 34.197 1.00 36.41 321 PHE A CA 1
ATOM 2574 C C . PHE A 1 321 ? 15.597 -0.421 32.715 1.00 36.41 321 PHE A C 1
ATOM 2576 O O . PHE A 1 321 ? 15.932 0.476 31.942 1.00 36.41 321 PHE A O 1
ATOM 2583 N N . VAL A 1 322 ? 15.425 -1.681 32.329 1.00 28.53 322 VAL A N 1
ATOM 2584 C CA . VAL A 1 322 ? 15.363 -2.090 30.925 1.00 28.53 322 VAL A CA 1
ATOM 2585 C C . VAL A 1 322 ? 13.895 -2.344 30.604 1.00 28.53 322 VAL A C 1
ATOM 2587 O O . VAL A 1 322 ? 13.285 -3.248 31.168 1.00 28.53 322 VAL A O 1
ATOM 2590 N N . PHE A 1 323 ? 13.322 -1.513 29.735 1.00 29.56 323 PHE A N 1
ATOM 2591 C CA . PHE A 1 323 ? 12.036 -1.797 29.103 1.00 29.56 323 PHE A CA 1
ATOM 2592 C C . PHE A 1 323 ? 12.294 -2.820 27.990 1.00 29.56 323 PHE A C 1
ATOM 2594 O O . PHE A 1 323 ? 13.095 -2.544 27.094 1.00 29.56 323 PHE A O 1
ATOM 2601 N N . ILE A 1 324 ? 11.676 -4.000 28.093 1.00 37.03 324 ILE A N 1
ATOM 2602 C CA . ILE A 1 324 ? 11.642 -5.020 27.031 1.00 37.03 324 ILE A CA 1
ATOM 2603 C C . ILE A 1 324 ? 10.430 -4.756 26.148 1.00 37.03 324 ILE A C 1
ATOM 2605 O O . ILE A 1 324 ? 9.336 -4.571 26.730 1.00 37.03 324 ILE A O 1
#

Mean predicted aligned error: 9.93 Å